Protein AF-0000000070930221 (afdb_homodimer)

Secondary structure (DSSP, 8-state):
---SS-SEEEEPTT--EEEHHHHHHHHTSSS-B-TTT--B--TTT-EEEESTTS-GGG-EEE-TTGGGT---EEEHHHHHHIIIII-SS-EEE-TTT--EEEGGGHHHHHHH-TTTT------TT----/---SS-SEEEEPTT--EEEHHHHHHHHTSSS-B-TTT--B--TTT-EEEESTTS-GGG-EEE-TTGGGT---EEEHHHHHHIIIII-SS-EEE-TTT--EEEGGGHHHHHHH-TTTT------S-----

pLDDT: mean 83.02, std 15.59, range [25.8, 96.56]

Foldseek 3Di:
DFFPDEQKWKQFLVGDIDHPVVVVVQVVDDQRADPVPRHGGDPVRIDMDGCVVPVQQPPWDDAPCVVVPWDDIGGPVCRRVCQQAPTPRAWDAAQFPRDIDHNNCNVVCQVVPPRRPPGRPVSPDPPDD/DFFPDEQKWKQFLVGDIDHPVVVVVQVVDDQRADPVPRHGGDPVRIDMDGNVVPVQQPVWDDAPCVVVPWPDIGGPVCRRVCQQAPTPRAWDAAQFPRDIDHNNCNVVCQVVPPRHPPGRPVSPDPPDD

Structure (mmCIF, N/CA/C/O backbone):
data_AF-0000000070930221-model_v1
#
loop_
_entity.id
_entity.type
_entity.pdbx_description
1 polymer 'Secreted protein, putative'
#
loop_
_atom_site.group_PDB
_atom_site.id
_atom_site.type_symbol
_atom_site.label_atom_id
_atom_site.label_alt_id
_atom_site.label_comp_id
_atom_site.label_asym_id
_atom_site.label_entity_id
_atom_site.label_seq_id
_atom_site.pdbx_PDB_ins_code
_atom_site.Cartn_x
_atom_site.Cartn_y
_atom_site.Cartn_z
_atom_site.occupancy
_atom_site.B_iso_or_equiv
_atom_site.auth_seq_id
_atom_site.auth_comp_id
_atom_site.auth_asym_id
_atom_site.auth_atom_id
_atom_site.pdbx_PDB_model_num
ATOM 1 N N . LEU A 1 1 ? -9.305 -8.125 0.255 1 45.38 1 LEU A N 1
ATOM 2 C CA . LEU A 1 1 ? -7.863 -8.273 0.127 1 45.38 1 LEU A CA 1
ATOM 3 C C . LEU A 1 1 ? -7.254 -7.059 -0.572 1 45.38 1 LEU A C 1
ATOM 5 O O . LEU A 1 1 ? -7.902 -6.43 -1.41 1 45.38 1 LEU A O 1
ATOM 9 N N . CYS A 1 2 ? -6.258 -6.602 0.04 1 63.25 2 CYS A N 1
ATOM 10 C CA . CYS A 1 2 ? -5.594 -5.434 -0.524 1 63.25 2 CYS A CA 1
ATOM 11 C C . CYS A 1 2 ? -4.984 -5.754 -1.885 1 63.25 2 CYS A C 1
ATOM 13 O O . CYS A 1 2 ? -4.445 -6.844 -2.088 1 63.25 2 CYS A O 1
ATOM 15 N N . GLY A 1 3 ? -5.711 -5.543 -2.895 1 65.19 3 GLY A N 1
ATOM 16 C CA . GLY A 1 3 ? -5.18 -5.672 -4.242 1 65.19 3 GLY A CA 1
ATOM 17 C C . GLY A 1 3 ? -3.791 -5.082 -4.398 1 65.19 3 GLY A C 1
ATOM 18 O O . GLY A 1 3 ? -3.188 -4.637 -3.42 1 65.19 3 GLY A O 1
ATOM 19 N N . ILE A 1 4 ? -3.18 -5.363 -5.566 1 73.75 4 ILE A N 1
ATOM 20 C CA . ILE A 1 4 ? -1.889 -4.801 -5.945 1 73.75 4 ILE A CA 1
ATOM 21 C C . ILE A 1 4 ? -1.942 -3.279 -5.855 1 73.75 4 ILE A C 1
ATOM 23 O O . ILE A 1 4 ? -1.021 -2.648 -5.332 1 73.75 4 ILE A O 1
ATOM 27 N N . VAL A 1 5 ? -3.047 -2.734 -6.281 1 74.81 5 VAL A N 1
ATOM 28 C CA . VAL A 1 5 ? -3.318 -1.303 -6.219 1 74.81 5 VAL A CA 1
ATOM 29 C C . VAL A 1 5 ? -4.785 -1.069 -5.867 1 74.81 5 VAL A C 1
ATOM 31 O O . VAL A 1 5 ? -5.68 -1.659 -6.48 1 74.81 5 VAL A O 1
ATOM 34 N N . SER A 1 6 ? -4.977 -0.281 -4.883 1 77.44 6 SER A N 1
ATOM 35 C CA . SER A 1 6 ? -6.344 0.019 -4.473 1 77.44 6 SER A CA 1
ATOM 36 C C . SER A 1 6 ? -6.82 1.344 -5.059 1 77.44 6 SER A C 1
ATOM 38 O O . SER A 1 6 ? -6.059 2.311 -5.117 1 77.44 6 SER A O 1
ATOM 40 N N . GLN A 1 7 ? -8.023 1.285 -5.539 1 78.81 7 GLN A N 1
ATOM 41 C CA . GLN A 1 7 ? -8.617 2.51 -6.062 1 78.81 7 GLN A CA 1
ATOM 42 C C . GLN A 1 7 ? -8.789 3.553 -4.961 1 78.81 7 GLN A C 1
ATOM 44 O O . GLN A 1 7 ? -8.664 4.754 -5.211 1 78.81 7 GLN A O 1
ATOM 49 N N . ARG A 1 8 ? -9.156 3.039 -3.826 1 85.19 8 ARG A N 1
ATOM 50 C CA . ARG A 1 8 ? -9.312 3.885 -2.646 1 85.19 8 ARG A CA 1
ATOM 51 C C . ARG A 1 8 ? -8.406 3.412 -1.513 1 85.19 8 ARG A C 1
ATOM 53 O O . ARG A 1 8 ? -8.328 2.215 -1.229 1 85.19 8 ARG A O 1
ATOM 60 N N . SER A 1 9 ? -7.648 4.383 -1.018 1 90.06 9 SER A N 1
ATOM 61 C CA . SER A 1 9 ? -6.77 4.059 0.101 1 90.06 9 SER A CA 1
ATOM 62 C C . SER A 1 9 ? -6.883 5.102 1.211 1 90.06 9 SER A C 1
ATOM 64 O O . SER A 1 9 ? -7.324 6.227 0.97 1 90.06 9 SER A O 1
ATOM 66 N N . MET A 1 10 ? -6.637 4.586 2.336 1 92.06 10 MET A N 1
ATOM 67 C CA . MET A 1 10 ? -6.555 5.469 3.496 1 92.06 10 MET A CA 1
ATOM 68 C C . MET A 1 10 ? -5.102 5.75 3.863 1 92.06 10 MET A C 1
ATOM 70 O O . MET A 1 10 ? -4.328 4.824 4.105 1 92.06 10 MET A O 1
ATOM 74 N N . VAL A 1 11 ? -4.773 7.023 3.828 1 92.5 11 VAL A N 1
ATOM 75 C CA . VAL A 1 11 ? -3.422 7.441 4.188 1 92.5 11 VAL A CA 1
ATOM 76 C C . VAL A 1 11 ? -3.404 7.949 5.629 1 92.5 11 VAL A C 1
ATOM 78 O O . VAL A 1 11 ? -4.078 8.93 5.957 1 92.5 11 VAL A O 1
ATOM 81 N N . THR A 1 12 ? -2.572 7.289 6.457 1 92.5 12 THR A N 1
ATOM 82 C CA . THR A 1 12 ? -2.541 7.594 7.887 1 92.5 12 THR A CA 1
ATOM 83 C C . THR A 1 12 ? -1.538 8.703 8.18 1 92.5 12 THR A C 1
ATOM 85 O O . THR A 1 12 ? -0.848 9.18 7.277 1 92.5 12 THR A O 1
ATOM 88 N N . GLY A 1 13 ? -1.552 9.133 9.445 1 90.19 13 GLY A N 1
ATOM 89 C CA . GLY A 1 13 ? -0.649 10.195 9.859 1 90.19 13 GLY A CA 1
ATOM 90 C C . GLY A 1 13 ? 0.814 9.844 9.656 1 90.19 13 GLY A C 1
ATOM 91 O O . GLY A 1 13 ? 1.647 10.734 9.461 1 90.19 13 GLY A O 1
ATOM 92 N N . CYS A 1 14 ? 1.097 8.578 9.711 1 89.19 14 CYS A N 1
ATOM 93 C CA . CYS A 1 14 ? 2.473 8.148 9.5 1 89.19 14 CYS A CA 1
ATOM 94 C C . CYS A 1 14 ? 2.781 8.016 8.016 1 89.19 14 CYS A C 1
ATOM 96 O O . CYS A 1 14 ? 3.877 7.598 7.637 1 89.19 14 CYS A O 1
ATOM 98 N N . LEU A 1 15 ? 1.808 8.227 7.184 1 88.5 15 LEU A N 1
ATOM 99 C CA . LEU A 1 15 ? 1.919 8.344 5.73 1 88.5 15 LEU A CA 1
ATOM 100 C C . LEU A 1 15 ? 1.992 6.969 5.082 1 88.5 15 LEU A C 1
ATOM 102 O O . LEU A 1 15 ? 2.352 6.852 3.906 1 88.5 15 LEU A O 1
ATOM 106 N N . HIS A 1 16 ? 1.617 5.93 5.762 1 90.06 16 HIS A N 1
ATOM 107 C CA . HIS A 1 16 ? 1.34 4.641 5.133 1 90.06 16 HIS A CA 1
ATOM 108 C C . HIS A 1 16 ? -0.109 4.559 4.664 1 90.06 16 HIS A C 1
ATOM 110 O O . HIS A 1 16 ? -1.009 5.086 5.32 1 90.06 16 HIS A O 1
ATOM 116 N N . ALA A 1 17 ? -0.187 3.867 3.492 1 89.56 17 ALA A N 1
ATOM 117 C CA . ALA A 1 17 ? -1.51 3.76 2.881 1 89.56 17 ALA A CA 1
ATOM 118 C C . ALA A 1 17 ? -2.041 2.332 2.975 1 89.56 17 ALA A C 1
ATOM 120 O O . ALA A 1 17 ? -1.293 1.37 2.787 1 89.56 17 ALA A O 1
ATOM 121 N N . PHE A 1 18 ? -3.35 2.207 3.318 1 90.81 18 PHE A N 1
ATOM 122 C CA . PHE A 1 18 ? -4.062 0.938 3.42 1 90.81 18 PHE A CA 1
ATOM 123 C C . PHE A 1 18 ? -5.355 0.977 2.617 1 90.81 18 PHE A C 1
ATOM 125 O O . PHE A 1 18 ? -6.02 2.014 2.547 1 90.81 18 PHE A O 1
ATOM 132 N N . CYS A 1 19 ? -5.645 -0.157 2.031 1 89.5 19 CYS A N 1
ATOM 133 C CA . CYS A 1 19 ? -6.965 -0.213 1.411 1 89.5 19 CYS A CA 1
ATOM 134 C C . CYS A 1 19 ? -8.062 -0.071 2.455 1 89.5 19 CYS A C 1
ATOM 136 O O . CYS A 1 19 ? -7.801 -0.135 3.656 1 89.5 19 CYS A O 1
ATOM 138 N N . LEU A 1 20 ? -9.305 0.105 1.989 1 90.62 20 LEU A N 1
ATOM 139 C CA . LEU A 1 20 ? -10.422 0.323 2.893 1 90.62 20 LEU A CA 1
ATOM 140 C C . LEU A 1 20 ? -10.633 -0.883 3.803 1 90.62 20 LEU A C 1
ATOM 142 O O . LEU A 1 20 ? -10.914 -0.727 4.992 1 90.62 20 LEU A O 1
ATOM 146 N N . TYR A 1 21 ? -10.469 -2.021 3.248 1 90.06 21 TYR A N 1
ATOM 147 C CA . TYR A 1 21 ? -10.695 -3.244 4.012 1 90.06 21 TYR A CA 1
ATOM 148 C C . TYR A 1 21 ? -9.656 -3.398 5.113 1 90.06 21 TYR A C 1
ATOM 150 O O . TYR A 1 21 ? -10 -3.607 6.277 1 90.06 21 TYR A O 1
ATOM 158 N N . CYS A 1 22 ? -8.375 -3.318 4.84 1 90.69 22 CYS A N 1
ATOM 159 C CA . CYS A 1 22 ? -7.297 -3.451 5.812 1 90.69 22 CYS A CA 1
ATOM 160 C C . CYS A 1 22 ? -7.363 -2.34 6.855 1 90.69 22 CYS A C 1
ATOM 162 O O . CYS A 1 22 ? -7.141 -2.582 8.039 1 90.69 22 CYS A O 1
ATOM 164 N N . TYR A 1 23 ? -7.652 -1.148 6.398 1 92.94 23 TYR A N 1
ATOM 165 C CA . TYR A 1 23 ? -7.801 -0.037 7.332 1 92.94 23 TYR A CA 1
ATOM 166 C C . TYR A 1 23 ? -8.93 -0.297 8.32 1 92.94 23 TYR A C 1
ATOM 168 O O . TYR A 1 23 ? -8.812 0.01 9.508 1 92.94 23 TYR A O 1
ATOM 176 N N . GLY A 1 24 ? -10.031 -0.806 7.777 1 93.25 24 GLY A N 1
ATOM 177 C CA . GLY A 1 24 ? -11.141 -1.165 8.648 1 93.25 24 GLY A CA 1
ATOM 178 C C . GLY A 1 24 ? -10.742 -2.135 9.75 1 93.25 24 GLY A C 1
ATOM 179 O O . GLY A 1 24 ? -11.164 -1.984 10.898 1 93.25 24 GLY A O 1
ATOM 180 N N . HIS A 1 25 ? -9.93 -3.074 9.43 1 91.75 25 HIS A N 1
ATOM 181 C CA . HIS A 1 25 ? -9.445 -4.051 10.398 1 91.75 25 HIS A CA 1
ATOM 182 C C . HIS A 1 25 ? -8.57 -3.393 11.453 1 91.75 25 HIS A C 1
ATOM 184 O O . HIS A 1 25 ? -8.648 -3.736 12.633 1 91.75 25 HIS A O 1
ATOM 190 N N . ILE A 1 26 ? -7.723 -2.559 11.016 1 91.56 26 ILE A N 1
ATOM 191 C CA . ILE A 1 26 ? -6.84 -1.841 11.93 1 91.56 26 ILE A CA 1
ATOM 192 C C . ILE A 1 26 ? -7.676 -1.023 12.914 1 91.56 26 ILE A C 1
ATOM 194 O O . ILE A 1 26 ? -7.422 -1.044 14.125 1 91.56 26 ILE A O 1
ATOM 198 N N . GLN A 1 27 ? -8.688 -0.36 12.375 1 93.38 27 GLN A N 1
ATOM 199 C CA . GLN A 1 27 ? -9.508 0.544 13.18 1 93.38 27 GLN A CA 1
ATOM 200 C C . GLN A 1 27 ? -10.352 -0.227 14.188 1 93.38 27 GLN A C 1
ATOM 202 O O . GLN A 1 27 ? -10.789 0.334 15.195 1 93.38 27 GLN A O 1
ATOM 207 N N . ALA A 1 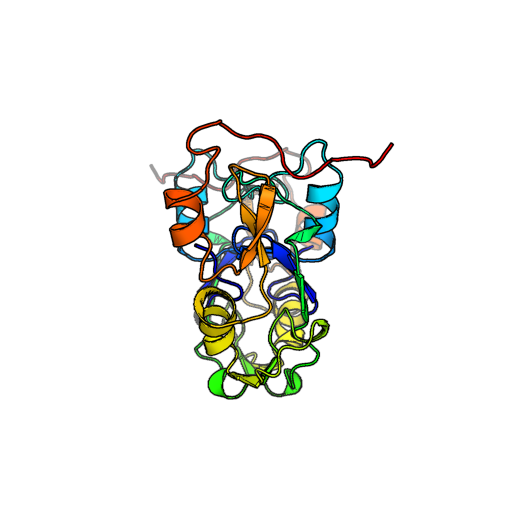28 ? -10.602 -1.467 13.883 1 92.5 28 ALA A N 1
ATOM 208 C CA . ALA A 1 28 ? -11.438 -2.289 14.75 1 92.5 28 ALA A CA 1
ATOM 209 C C . ALA A 1 28 ? -10.711 -2.641 16.047 1 92.5 28 ALA A C 1
ATOM 211 O O . ALA A 1 28 ? -11.336 -3.047 17.031 1 92.5 28 ALA A O 1
ATOM 212 N N . GLU A 1 29 ? -9.453 -2.469 16.062 1 89.62 29 GLU A N 1
ATOM 213 C CA . GLU A 1 29 ? -8.656 -2.773 17.25 1 89.62 29 GLU A CA 1
ATOM 214 C C . GLU A 1 29 ? -8.719 -1.638 18.266 1 89.62 29 GLU A C 1
ATOM 216 O O . GLU A 1 29 ? -8.969 -0.486 17.891 1 89.62 29 GLU A O 1
ATOM 221 N N . ALA A 1 30 ? -8.602 -2.053 19.547 1 87.62 30 ALA A N 1
ATOM 222 C CA . ALA A 1 30 ? -8.461 -1.023 20.562 1 87.62 30 ALA A CA 1
ATOM 223 C C . ALA A 1 30 ? -7.121 -0.309 20.453 1 87.62 30 ALA A C 1
ATOM 225 O O . ALA A 1 30 ? -6.066 -0.951 20.422 1 87.62 30 ALA A O 1
ATOM 226 N N . GLY A 1 31 ? -7.137 1.053 20.391 1 88.75 31 GLY A N 1
ATOM 227 C CA . GLY A 1 31 ? -5.895 1.791 20.234 1 88.75 31 GLY A CA 1
ATOM 228 C C . GLY A 1 31 ? -5.164 1.451 18.938 1 88.75 31 GLY A C 1
ATOM 229 O O . GLY A 1 31 ? -4.105 0.82 18.969 1 88.75 31 GLY A O 1
ATOM 230 N N . PRO A 1 32 ? -5.77 1.75 17.875 1 93 32 PRO A N 1
ATOM 231 C CA . PRO A 1 32 ? -5.223 1.311 16.594 1 93 32 PRO A CA 1
ATOM 232 C C . PRO A 1 32 ? -3.832 1.873 16.312 1 93 32 PRO A C 1
ATOM 234 O O . PRO A 1 32 ? -3.598 3.07 16.5 1 93 32 PRO A O 1
ATOM 237 N N . LYS A 1 33 ? -2.99 0.928 15.953 1 94.19 33 LYS A N 1
ATOM 238 C CA . LYS A 1 33 ? -1.631 1.282 15.547 1 94.19 33 LYS A CA 1
ATOM 239 C C . LYS A 1 33 ? -1.329 0.79 14.141 1 94.19 33 LYS A C 1
ATOM 241 O O . LYS A 1 33 ? -1.915 -0.193 13.68 1 94.19 33 LYS A O 1
ATOM 246 N N . CYS A 1 34 ? -0.504 1.53 13.492 1 93.31 34 CYS A N 1
ATOM 247 C CA . CYS A 1 34 ? -0.043 1.099 12.18 1 93.31 34 CYS A CA 1
ATOM 248 C C . CYS A 1 34 ? 0.789 -0.174 12.281 1 93.31 34 CYS A C 1
ATOM 250 O O . CYS A 1 34 ? 1.803 -0.202 12.977 1 93.31 34 CYS A O 1
ATOM 252 N N . PRO A 1 35 ? 0.432 -1.198 11.594 1 90.56 35 PRO A N 1
ATOM 253 C CA . PRO A 1 35 ? 1.153 -2.471 11.695 1 90.56 35 PRO A CA 1
ATOM 254 C C . PRO A 1 35 ? 2.559 -2.398 11.094 1 90.56 35 PRO A C 1
ATOM 256 O O . PRO A 1 35 ? 3.363 -3.312 11.297 1 90.56 35 PRO A O 1
ATOM 259 N N . LEU A 1 36 ? 2.883 -1.329 10.414 1 89.19 36 LEU A N 1
ATOM 260 C CA . LEU A 1 36 ? 4.16 -1.254 9.711 1 89.19 36 LEU A CA 1
ATOM 261 C C . LEU A 1 36 ? 5.203 -0.526 10.555 1 89.19 36 LEU A C 1
ATOM 263 O O . LEU A 1 36 ? 6.402 -0.746 10.391 1 89.19 36 LEU A O 1
ATOM 267 N N . ASP A 1 37 ? 4.699 0.375 11.461 1 88.31 37 ASP A N 1
ATOM 268 C CA . ASP A 1 37 ? 5.699 1.132 12.203 1 88.31 37 ASP A CA 1
ATOM 269 C C . ASP A 1 37 ? 5.246 1.377 13.641 1 88.31 37 ASP A C 1
ATOM 271 O O . ASP A 1 37 ? 5.926 2.068 14.406 1 88.31 37 ASP A O 1
ATOM 275 N N . ASP A 1 38 ? 4.055 1.021 14.016 1 90.75 38 ASP A N 1
ATOM 276 C CA . ASP A 1 38 ? 3.514 1.055 15.375 1 90.75 38 ASP A CA 1
ATOM 277 C C . ASP A 1 38 ? 3.049 2.461 15.742 1 90.75 38 ASP A C 1
ATOM 279 O O . ASP A 1 38 ? 2.729 2.729 16.906 1 90.75 38 ASP A O 1
ATOM 283 N N . ALA A 1 39 ? 2.998 3.33 14.828 1 89.94 39 ALA A N 1
ATOM 284 C CA . ALA A 1 39 ? 2.473 4.668 15.094 1 89.94 39 ALA A CA 1
ATOM 285 C C . ALA A 1 39 ? 0.982 4.617 15.422 1 89.94 39 ALA A C 1
ATOM 287 O O . ALA A 1 39 ? 0.237 3.834 14.828 1 89.94 39 ALA A O 1
ATOM 288 N N . VAL A 1 40 ? 0.571 5.461 16.297 1 89.69 40 VAL A N 1
ATOM 289 C CA . VAL A 1 40 ? -0.85 5.566 16.609 1 89.69 40 VAL A CA 1
ATOM 290 C C . VAL A 1 40 ? -1.614 6.078 15.383 1 89.69 40 VAL A C 1
ATOM 292 O O . VAL A 1 40 ? -1.172 7.016 14.719 1 89.69 40 VAL A O 1
ATOM 295 N N . ILE A 1 41 ? -2.68 5.457 15.109 1 92.25 41 ILE A N 1
ATOM 296 C CA . ILE A 1 41 ? -3.51 5.887 13.992 1 92.25 41 ILE A CA 1
ATOM 297 C C . ILE A 1 41 ? -4.648 6.77 14.508 1 92.25 41 ILE A C 1
ATOM 299 O O . ILE A 1 41 ? -5.539 6.297 15.211 1 92.25 41 ILE A O 1
ATOM 303 N N . ASP A 1 42 ? -4.512 7.965 14.156 1 89.19 42 ASP A N 1
ATOM 304 C CA . ASP A 1 42 ? -5.535 8.961 14.461 1 89.19 42 ASP A CA 1
ATOM 305 C C . ASP A 1 42 ? -6.469 9.172 13.273 1 89.19 42 ASP A C 1
ATOM 307 O O . ASP A 1 42 ? -6.043 9.641 12.219 1 89.19 42 ASP A O 1
ATOM 311 N N . PRO A 1 43 ? -7.805 8.883 13.461 1 90.31 43 PRO A N 1
ATOM 312 C CA . PRO A 1 43 ? -8.742 9.047 12.352 1 90.31 43 PRO A CA 1
ATOM 313 C C . PRO A 1 43 ? -8.789 10.477 11.828 1 90.31 43 PRO A C 1
ATOM 315 O O . PRO A 1 43 ? -9.055 10.695 10.641 1 90.31 43 PRO A O 1
ATOM 318 N N . VAL A 1 44 ? -8.5 11.438 12.609 1 87.12 44 VAL A N 1
ATOM 319 C CA . VAL A 1 44 ? -8.547 12.844 12.211 1 87.12 44 VAL A CA 1
ATOM 320 C C . VAL A 1 44 ? -7.402 13.148 11.242 1 87.12 44 VAL A C 1
ATOM 322 O O . VAL A 1 44 ? -7.562 13.945 10.312 1 87.12 44 VAL A O 1
ATOM 325 N N . GLU A 1 45 ? -6.324 12.461 11.477 1 91.5 45 GLU A N 1
ATOM 326 C CA . GLU A 1 45 ? -5.156 12.68 10.633 1 91.5 45 GLU A CA 1
ATOM 327 C C . GLU A 1 45 ? -5.215 11.812 9.375 1 91.5 45 GLU A C 1
ATOM 329 O O . GLU A 1 45 ? -4.441 12.016 8.438 1 91.5 45 GLU A O 1
ATOM 334 N N . THR A 1 46 ? -6.117 10.914 9.359 1 93.44 46 THR A N 1
ATOM 335 C CA . THR A 1 46 ? -6.219 9.984 8.242 1 93.44 46 THR A CA 1
ATOM 336 C C . THR A 1 46 ? -7.016 10.609 7.098 1 93.44 46 THR A C 1
ATOM 338 O O . THR A 1 46 ? -8.055 11.234 7.32 1 93.44 46 THR A O 1
ATOM 341 N N . LYS A 1 47 ? -6.414 10.453 5.863 1 92.88 47 LYS A N 1
ATOM 342 C CA . LYS A 1 47 ? -7.055 11 4.672 1 92.88 47 LYS A CA 1
ATOM 343 C C . LYS A 1 47 ? -7.34 9.906 3.648 1 92.88 47 LYS A C 1
ATOM 345 O O . LYS A 1 47 ? -6.613 8.914 3.578 1 92.88 47 LYS A O 1
ATOM 350 N N . GLN A 1 48 ? -8.367 10.141 2.906 1 90.38 48 GLN A N 1
ATOM 351 C CA . GLN A 1 48 ? -8.672 9.227 1.815 1 90.38 48 GLN A CA 1
ATOM 352 C C . GLN A 1 48 ? -7.965 9.641 0.53 1 90.38 48 GLN A C 1
ATOM 354 O O . GLN A 1 48 ? -7.957 10.82 0.173 1 90.38 48 GLN A O 1
ATOM 359 N N . PHE A 1 49 ? -7.293 8.688 -0.066 1 87.31 49 PHE A N 1
ATOM 360 C CA . PHE A 1 49 ? -6.684 8.867 -1.378 1 87.31 49 PHE A CA 1
ATOM 361 C C . PHE A 1 49 ? -7.414 8.047 -2.434 1 87.31 49 PHE A C 1
ATOM 363 O O . PHE A 1 49 ? -7.582 6.836 -2.279 1 87.31 49 PHE A O 1
ATOM 370 N N . VAL A 1 50 ? -7.906 8.766 -3.457 1 80 50 VAL A N 1
ATOM 371 C CA . VAL A 1 50 ? -8.641 8.086 -4.523 1 80 50 VAL A CA 1
ATOM 372 C C . VAL A 1 50 ? -7.828 8.125 -5.816 1 80 50 VAL A C 1
ATOM 374 O O . VAL A 1 50 ? -7.633 9.195 -6.402 1 80 50 VAL A O 1
ATOM 377 N N . LEU A 1 51 ? -7.301 6.988 -6.199 1 74.19 51 LEU A N 1
ATOM 378 C CA . LEU A 1 51 ? -6.574 6.859 -7.457 1 74.19 51 LEU A CA 1
ATOM 379 C C . LEU A 1 51 ? -7.531 6.891 -8.641 1 74.19 51 LEU A C 1
ATOM 381 O O . LEU A 1 51 ? -7.188 7.406 -9.711 1 74.19 51 LEU A O 1
ATOM 385 N N . GLY A 1 52 ? -8.719 6.434 -8.578 1 62.22 52 GLY A N 1
ATOM 386 C CA . GLY A 1 52 ? -9.711 6.324 -9.641 1 62.22 52 GLY A CA 1
ATOM 387 C C . GLY A 1 52 ? -10.125 7.668 -10.203 1 62.22 52 GLY A C 1
ATOM 388 O O . GLY A 1 52 ? -10.5 7.766 -11.375 1 62.22 52 GLY A O 1
ATOM 389 N N . ASP A 1 53 ? -10.164 8.5 -9.367 1 59.88 53 ASP A N 1
ATOM 390 C CA . ASP A 1 53 ? -10.562 9.805 -9.891 1 59.88 53 ASP A CA 1
ATOM 391 C C . ASP A 1 53 ? -9.5 10.359 -10.836 1 59.88 53 ASP A C 1
ATOM 393 O O . ASP A 1 53 ? -9.758 11.32 -11.57 1 59.88 53 ASP A O 1
ATOM 397 N N . VAL A 1 54 ? -8.453 9.625 -10.805 1 58.94 54 VAL A N 1
ATOM 398 C CA . VAL A 1 54 ? -7.348 9.969 -11.695 1 58.94 54 VAL A CA 1
ATOM 399 C C . VAL A 1 54 ? -7.48 9.203 -13.008 1 58.94 54 VAL A C 1
ATOM 401 O O . VAL A 1 54 ? -8.102 8.141 -13.055 1 58.94 54 VAL A O 1
ATOM 404 N N . GLN A 1 55 ? -7.398 9.812 -14.031 1 60.5 55 GLN A N 1
ATOM 405 C CA . GLN A 1 55 ? -7.504 9.18 -15.336 1 60.5 55 GLN A CA 1
ATOM 406 C C . GLN A 1 55 ? -6.602 7.949 -15.43 1 60.5 55 GLN A C 1
ATOM 408 O O . GLN A 1 55 ? -5.699 7.895 -16.266 1 60.5 55 GLN A O 1
ATOM 413 N N . THR A 1 56 ? -6.734 7.055 -14.539 1 61.03 56 THR A N 1
ATOM 414 C CA . THR A 1 56 ? -5.926 5.848 -14.398 1 61.03 56 THR A CA 1
ATOM 415 C C . THR A 1 56 ? -6.129 4.914 -15.586 1 61.03 56 THR A C 1
ATOM 417 O O . THR A 1 56 ? -5.289 4.055 -15.859 1 61.03 56 THR A O 1
ATOM 420 N N . GLU A 1 57 ? -7.234 5.105 -16.156 1 64.12 57 GLU A N 1
ATOM 421 C CA . GLU A 1 57 ? -7.477 4.254 -17.312 1 64.12 57 GLU A CA 1
ATOM 422 C C . GLU A 1 57 ? -6.375 4.418 -18.359 1 64.12 57 GLU A C 1
ATOM 424 O O . GLU A 1 57 ? -6.137 3.516 -19.156 1 64.12 57 GLU A O 1
ATOM 429 N N . ASP A 1 58 ? -5.73 5.41 -18.109 1 66.75 58 ASP A N 1
ATOM 430 C CA . ASP A 1 58 ? -4.707 5.672 -19.109 1 66.75 58 ASP A CA 1
ATOM 431 C C . ASP A 1 58 ? -3.338 5.184 -18.641 1 66.75 58 ASP A C 1
ATOM 433 O O . ASP A 1 58 ? -2.371 5.203 -19.406 1 66.75 58 ASP A O 1
ATOM 437 N N . LEU A 1 59 ? -3.395 4.719 -17.5 1 75.31 59 LEU A N 1
ATOM 438 C CA . LEU A 1 59 ? -2.113 4.211 -17.016 1 75.31 59 LEU A CA 1
ATOM 439 C C . LEU A 1 59 ? -1.899 2.768 -17.469 1 75.31 59 LEU A C 1
ATOM 441 O O . LEU A 1 59 ? -2.66 1.878 -17.078 1 75.31 59 LEU A O 1
ATOM 445 N N . THR A 1 60 ? -0.994 2.629 -18.375 1 81.56 60 THR A N 1
ATOM 446 C CA . THR A 1 60 ? -0.666 1.304 -18.875 1 81.56 60 THR A CA 1
ATOM 447 C C . THR A 1 60 ? 0.472 0.68 -18.078 1 81.56 60 THR A C 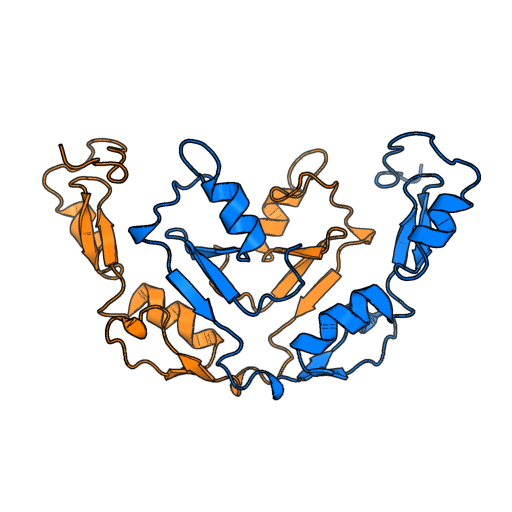1
ATOM 449 O O . THR A 1 60 ? 1.517 1.305 -17.891 1 81.56 60 THR A O 1
ATOM 452 N N . VAL A 1 61 ? 0.18 -0.565 -17.625 1 86.31 61 VAL A N 1
ATOM 453 C CA . VAL A 1 61 ? 1.181 -1.274 -16.828 1 86.31 61 VAL A CA 1
ATOM 454 C C . VAL A 1 61 ? 1.421 -2.66 -17.422 1 86.31 61 VAL A C 1
ATOM 456 O O . VAL A 1 61 ? 0.622 -3.145 -18.234 1 86.31 61 VAL A O 1
ATOM 459 N N . ARG A 1 62 ? 2.57 -3.227 -17.062 1 89.88 62 ARG A N 1
ATOM 460 C CA . ARG A 1 62 ? 2.9 -4.598 -17.438 1 89.88 62 ARG A CA 1
ATOM 461 C C . ARG A 1 62 ? 2.65 -5.551 -16.266 1 89.88 62 ARG A C 1
ATOM 463 O O . ARG A 1 62 ? 2.602 -5.129 -15.109 1 89.88 62 ARG A O 1
ATOM 470 N N . CYS A 1 63 ? 2.469 -6.844 -16.641 1 93.06 63 CYS A N 1
ATOM 471 C CA . CYS A 1 63 ? 2.25 -7.875 -15.625 1 93.06 63 CYS A CA 1
ATOM 472 C C . CYS A 1 63 ? 3.463 -8.016 -14.719 1 93.06 63 CYS A C 1
ATOM 474 O O . CYS A 1 63 ? 4.598 -7.801 -15.148 1 93.06 63 CYS A O 1
ATOM 476 N N . LEU A 1 64 ? 3.234 -8.461 -13.516 1 92 64 LEU A N 1
ATOM 477 C CA . LEU A 1 64 ? 4.285 -8.68 -12.523 1 92 64 LEU A CA 1
ATOM 478 C C . LEU A 1 64 ? 5.207 -9.812 -12.953 1 92 64 LEU A C 1
ATOM 480 O O . LEU A 1 64 ? 6.328 -9.93 -12.461 1 92 64 LEU A O 1
ATOM 484 N N . THR A 1 65 ? 4.75 -10.672 -13.828 1 94.31 65 THR A N 1
ATOM 485 C CA . THR A 1 65 ? 5.555 -11.797 -14.289 1 94.31 65 THR A CA 1
ATOM 486 C C . THR A 1 65 ? 6.125 -11.523 -15.672 1 94.31 65 THR A C 1
ATOM 488 O O . THR A 1 65 ? 6.449 -12.453 -16.422 1 94.31 65 THR A O 1
ATOM 491 N N . ALA A 1 66 ? 6.141 -10.227 -15.992 1 92.5 66 ALA A N 1
ATOM 492 C CA . ALA A 1 66 ? 6.676 -9.859 -17.297 1 92.5 66 ALA A CA 1
ATOM 493 C C . ALA A 1 66 ? 8.086 -10.398 -17.484 1 92.5 66 ALA A C 1
ATOM 495 O O . ALA A 1 66 ? 8.43 -10.891 -18.562 1 92.5 66 ALA A O 1
ATOM 496 N N . GLN A 1 67 ? 8.875 -10.328 -16.469 1 89.75 67 GLN A N 1
ATOM 497 C CA . GLN A 1 67 ? 10.258 -10.781 -16.547 1 89.75 67 GLN A CA 1
ATOM 498 C C . GLN A 1 67 ? 10.328 -12.289 -16.781 1 89.75 67 GLN A C 1
ATOM 500 O O . GLN A 1 67 ? 11.359 -12.812 -17.203 1 89.75 67 GLN A O 1
ATOM 505 N N . HIS A 1 68 ? 9.305 -12.953 -16.516 1 93 68 HIS A N 1
ATOM 506 C CA . HIS A 1 68 ? 9.266 -14.406 -16.688 1 93 68 HIS A CA 1
ATOM 507 C C . HIS A 1 68 ? 8.648 -14.773 -18.031 1 93 68 HIS A C 1
ATOM 509 O O . HIS A 1 68 ? 8.547 -15.961 -18.359 1 93 68 HIS A O 1
ATOM 515 N N . GLY A 1 69 ? 8.117 -13.789 -18.766 1 94.94 69 GLY A N 1
ATOM 516 C CA . GLY A 1 69 ? 7.68 -14.07 -20.125 1 94.94 69 GLY A CA 1
ATOM 517 C C . GLY A 1 69 ? 6.25 -13.648 -20.391 1 94.94 69 GLY A C 1
ATOM 518 O O . GLY A 1 69 ? 5.77 -13.75 -21.531 1 94.94 69 GLY A O 1
ATOM 519 N N . CYS A 1 70 ? 5.543 -13.188 -19.375 1 96.25 70 CYS A N 1
ATOM 520 C CA . CYS A 1 70 ? 4.168 -12.758 -19.594 1 96.25 70 CYS A CA 1
ATOM 521 C C . CYS A 1 70 ? 4.129 -11.492 -20.453 1 96.25 70 CYS A C 1
ATOM 523 O O . CYS A 1 70 ? 4.855 -10.531 -20.188 1 96.25 70 CYS A O 1
ATOM 525 N N . ASP A 1 71 ? 3.195 -11.359 -21.406 1 94.88 71 ASP A N 1
ATOM 526 C CA . ASP A 1 71 ? 3.164 -10.25 -22.344 1 94.88 71 ASP A CA 1
ATOM 527 C C . ASP A 1 71 ? 1.991 -9.312 -22.062 1 94.88 71 ASP A C 1
ATOM 529 O O . ASP A 1 71 ? 1.718 -8.398 -22.828 1 94.88 71 ASP A O 1
ATOM 533 N N . PHE A 1 72 ? 1.332 -9.555 -21.031 1 93.94 72 PHE A N 1
ATOM 534 C CA . PHE A 1 72 ? 0.211 -8.68 -20.703 1 93.94 72 PHE A CA 1
ATOM 535 C C . PHE A 1 72 ? 0.677 -7.242 -20.547 1 93.94 72 PHE A C 1
ATOM 537 O O . PHE A 1 72 ? 1.672 -6.973 -19.875 1 93.94 72 PHE A O 1
ATOM 544 N N . GLN A 1 73 ? 0.093 -6.301 -21.203 1 90.94 73 GLN A N 1
ATOM 545 C CA . GLN A 1 73 ? 0.189 -4.852 -21.078 1 90.94 73 GLN A CA 1
ATOM 546 C C . GLN A 1 73 ? -1.188 -4.199 -21.156 1 90.94 73 GLN A C 1
ATOM 548 O O . GLN A 1 73 ? -1.915 -4.398 -22.141 1 90.94 73 GLN A O 1
ATOM 553 N N . GLY A 1 74 ? -1.538 -3.518 -20.141 1 88.12 74 GLY A N 1
ATOM 554 C CA . GLY A 1 74 ? -2.875 -2.947 -20.125 1 88.12 74 GLY A CA 1
ATOM 555 C C . GLY A 1 74 ? -3.098 -1.978 -18.969 1 88.12 74 GLY A C 1
ATOM 556 O O . GLY A 1 74 ? -2.141 -1.531 -18.344 1 88.12 74 GLY A O 1
ATOM 557 N N . PRO A 1 75 ? -4.379 -1.56 -18.797 1 84.12 75 PRO A N 1
ATOM 558 C CA . PRO A 1 75 ? -4.715 -0.618 -17.719 1 84.12 75 PRO A CA 1
ATOM 559 C C . PRO A 1 75 ? -4.355 -1.147 -16.328 1 84.12 75 PRO A C 1
ATOM 561 O O . PRO A 1 75 ? -4.504 -2.344 -16.062 1 84.12 75 PRO A O 1
ATOM 564 N N . LEU A 1 76 ? -3.924 -0.255 -15.453 1 82.88 76 LEU A N 1
ATOM 565 C CA . LEU A 1 76 ? -3.475 -0.554 -14.094 1 82.88 76 LEU A CA 1
ATOM 566 C C . LEU A 1 76 ? -4.504 -1.401 -13.359 1 82.88 76 LEU A C 1
ATOM 568 O O . LEU A 1 76 ? -4.16 -2.416 -12.75 1 82.88 76 LEU A O 1
ATOM 572 N N . PHE A 1 77 ? -5.789 -1.068 -13.531 1 82.81 77 PHE A N 1
ATOM 573 C CA . PHE A 1 77 ? -6.824 -1.708 -12.727 1 82.81 77 PHE A CA 1
ATOM 574 C C . PHE A 1 77 ? -7.18 -3.078 -13.289 1 82.81 77 PHE A C 1
ATOM 576 O O . PHE A 1 77 ? -7.895 -3.854 -12.648 1 82.81 77 PHE A O 1
ATOM 583 N N . ASP A 1 78 ? -6.645 -3.395 -14.484 1 87.56 78 ASP A N 1
ATOM 584 C CA . ASP A 1 78 ? -6.832 -4.727 -15.055 1 87.56 78 ASP A CA 1
ATOM 585 C C . ASP A 1 78 ? -5.711 -5.668 -14.617 1 87.56 78 ASP A C 1
ATOM 587 O O . ASP A 1 78 ? -5.816 -6.887 -14.789 1 87.56 78 ASP A O 1
ATOM 591 N N . LEU A 1 79 ? -4.727 -5.141 -14.125 1 88.5 79 LEU A N 1
ATOM 592 C CA . LEU A 1 79 ? -3.531 -5.91 -13.797 1 88.5 79 LEU A CA 1
ATOM 593 C C . LEU A 1 79 ? -3.85 -6.992 -12.766 1 88.5 79 LEU A C 1
ATOM 595 O O . LEU A 1 79 ? -3.473 -8.148 -12.938 1 88.5 79 LEU A O 1
ATOM 599 N N . GLU A 1 80 ? -4.5 -6.617 -11.75 1 87.44 80 GLU A N 1
ATOM 600 C CA . GLU A 1 80 ? -4.793 -7.578 -10.688 1 87.44 80 GLU A CA 1
ATOM 601 C C . GLU A 1 80 ? -5.574 -8.773 -11.227 1 87.44 80 GLU A C 1
ATOM 603 O O . GLU A 1 80 ? -5.25 -9.922 -10.914 1 87.44 80 GLU A O 1
ATOM 608 N N . ASP A 1 81 ? -6.586 -8.461 -11.953 1 90.19 81 ASP A N 1
ATOM 609 C CA . ASP A 1 81 ? -7.387 -9.531 -12.539 1 90.19 81 ASP A CA 1
ATOM 610 C C . ASP A 1 81 ? -6.527 -10.453 -13.398 1 90.19 81 ASP A C 1
ATOM 612 O O . ASP A 1 81 ? -6.621 -11.672 -13.297 1 90.19 81 ASP A O 1
ATOM 616 N N . HIS A 1 82 ? -5.777 -9.914 -14.258 1 93.31 82 HIS A N 1
ATOM 617 C CA . HIS A 1 82 ? -4.875 -10.711 -15.078 1 93.31 82 HIS A CA 1
ATOM 618 C C . HIS A 1 82 ? -3.916 -11.523 -14.219 1 93.31 82 HIS A C 1
ATOM 620 O O . HIS A 1 82 ? -3.805 -12.734 -14.383 1 93.31 82 HIS A O 1
ATOM 626 N N . PHE A 1 83 ? -3.285 -10.914 -13.25 1 93.25 83 PHE A N 1
ATOM 627 C CA . PHE A 1 83 ? -2.234 -11.516 -12.438 1 93.25 83 PHE A CA 1
ATOM 628 C C . PHE A 1 83 ? -2.783 -12.664 -11.609 1 93.25 83 PHE A C 1
ATOM 630 O O . PHE A 1 83 ? -2.113 -13.688 -11.438 1 93.25 83 PHE A O 1
ATOM 637 N N . VAL A 1 84 ? -3.947 -12.562 -11.148 1 91 84 VAL A N 1
ATOM 638 C CA . VAL A 1 84 ? -4.496 -13.539 -10.211 1 91 84 VAL A CA 1
ATOM 639 C C . VAL A 1 84 ? -5.227 -14.641 -10.992 1 91 84 VAL A C 1
ATOM 641 O O . VAL A 1 84 ? -5.121 -15.82 -10.648 1 91 84 VAL A O 1
ATOM 644 N N . LYS A 1 85 ? -5.844 -14.305 -12.062 1 93 85 LYS A N 1
ATOM 645 C CA . LYS A 1 85 ? -6.793 -15.234 -12.664 1 93 85 LYS A CA 1
ATOM 646 C C . LYS A 1 85 ? -6.27 -15.766 -14 1 93 85 LYS A C 1
ATOM 648 O O . LYS A 1 85 ? -6.656 -16.859 -14.43 1 93 85 LYS A O 1
ATOM 653 N N . ASN A 1 86 ? -5.434 -15.023 -14.633 1 95.31 86 ASN A N 1
ATOM 654 C CA . ASN A 1 86 ? -5.242 -15.344 -16.047 1 95.31 86 ASN A CA 1
ATOM 655 C C . ASN A 1 86 ? -3.764 -15.516 -16.391 1 95.31 86 ASN A C 1
ATOM 657 O O . ASN A 1 86 ? -3.422 -16.016 -17.469 1 95.31 86 ASN A O 1
ATOM 661 N N . CYS A 1 87 ? -2.908 -15.141 -15.586 1 96.5 87 CYS A N 1
ATOM 662 C CA . CYS A 1 87 ? -1.488 -15.156 -15.914 1 96.5 87 CYS A CA 1
ATOM 663 C C . CYS A 1 87 ? -0.959 -16.594 -15.961 1 96.5 87 CYS A C 1
ATOM 665 O O . CYS A 1 87 ? -1.108 -17.344 -14.992 1 96.5 87 CYS A O 1
ATOM 667 N N . SER A 1 88 ? -0.288 -16.938 -16.953 1 96.38 88 SER A N 1
ATOM 668 C CA . SER A 1 88 ? 0.234 -18.297 -17.156 1 96.38 88 SER A CA 1
ATOM 669 C C . SER A 1 88 ? 1.64 -18.438 -16.578 1 96.38 88 SER A C 1
ATOM 671 O O . SER A 1 88 ? 2.283 -19.469 -16.75 1 96.38 88 SER A O 1
ATOM 673 N N . PHE A 1 89 ? 2.088 -17.406 -15.922 1 96.56 89 PHE A N 1
ATOM 674 C CA . PHE A 1 89 ? 3.453 -17.438 -15.406 1 96.56 89 PHE A CA 1
ATOM 675 C C . PHE A 1 89 ? 3.467 -17.234 -13.898 1 96.56 89 PHE A C 1
ATOM 677 O O . PHE A 1 89 ? 4.512 -17.375 -13.258 1 96.56 89 PHE A O 1
ATOM 684 N N . HIS A 1 90 ? 2.348 -16.859 -13.344 1 95.62 90 HIS A N 1
ATOM 685 C CA . HIS A 1 90 ? 2.26 -16.656 -11.898 1 95.62 90 HIS A CA 1
ATOM 686 C C . HIS A 1 90 ? 2.133 -17.984 -11.164 1 95.62 90 HIS A C 1
ATOM 688 O O . HIS A 1 90 ? 1.051 -18.578 -11.117 1 95.62 90 HIS A O 1
ATOM 694 N N . LYS A 1 91 ? 3.238 -18.359 -10.469 1 94.31 91 LYS A N 1
ATOM 695 C CA . LYS A 1 91 ? 3.27 -19.609 -9.734 1 94.31 91 LYS A CA 1
ATOM 696 C C . LYS A 1 91 ? 3.295 -19.359 -8.227 1 94.31 91 LYS A C 1
ATOM 698 O O . LYS A 1 91 ? 3.865 -18.375 -7.762 1 94.31 91 LYS A O 1
ATOM 703 N N . VAL A 1 92 ? 2.65 -20.281 -7.527 1 91.75 92 VAL A N 1
ATOM 704 C CA . VAL A 1 92 ? 2.658 -20.281 -6.07 1 91.75 92 VAL A CA 1
ATOM 705 C C . VAL A 1 92 ? 2.932 -21.688 -5.555 1 91.75 92 VAL A C 1
ATOM 707 O O . VAL A 1 92 ? 2.756 -22.672 -6.285 1 91.75 92 VAL A O 1
ATOM 710 N N . SER A 1 93 ?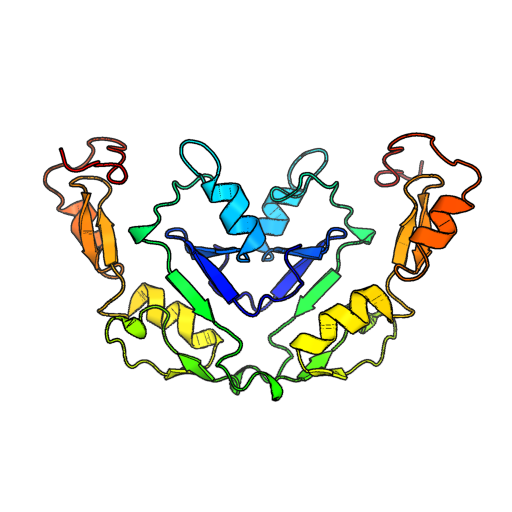 3.371 -21.719 -4.367 1 88.62 93 SER A N 1
ATOM 711 C CA . SER A 1 93 ? 3.645 -23.031 -3.773 1 88.62 93 SER A CA 1
ATOM 712 C C . SER A 1 93 ? 2.385 -23.625 -3.158 1 88.62 93 SER A C 1
ATOM 714 O O . SER A 1 93 ? 1.664 -22.953 -2.422 1 88.62 93 SER A O 1
ATOM 716 N N . CYS A 1 94 ? 2.133 -24.906 -3.547 1 89.81 94 CYS A N 1
ATOM 717 C CA . CYS A 1 94 ? 1.053 -25.625 -2.873 1 89.81 94 CYS A CA 1
ATOM 718 C C . CYS A 1 94 ? 1.364 -25.812 -1.394 1 89.81 94 CYS A C 1
ATOM 720 O O . CYS A 1 94 ? 2.473 -26.219 -1.036 1 89.81 94 CYS A O 1
ATOM 722 N N . LYS A 1 95 ? 0.477 -25.609 -0.612 1 83.56 95 LYS A N 1
ATOM 723 C CA . LYS A 1 95 ? 0.697 -25.719 0.827 1 83.56 95 LYS A CA 1
ATOM 724 C C . LYS A 1 95 ? 0.762 -27.172 1.265 1 83.56 95 LYS A C 1
ATOM 726 O O . LYS A 1 95 ? 1.245 -27.484 2.357 1 83.56 95 LYS A O 1
ATOM 731 N N . GLY A 1 96 ? 0.304 -28 0.518 1 86.81 96 GLY A N 1
ATOM 732 C CA . GLY A 1 96 ? 0.364 -29.438 0.787 1 86.81 96 GLY A CA 1
ATOM 733 C C . GLY A 1 96 ? 1.667 -30.062 0.343 1 86.81 96 GLY A C 1
ATOM 734 O O . GLY A 1 96 ? 2.535 -30.359 1.169 1 86.81 96 GLY A O 1
ATOM 735 N N . CYS A 1 97 ? 1.948 -30.203 -0.864 1 89.19 97 CYS A N 1
ATOM 736 C CA . CYS A 1 97 ? 3.078 -30.938 -1.416 1 89.19 97 CYS A CA 1
ATOM 737 C C . CYS A 1 97 ? 4.258 -30 -1.683 1 89.19 97 CYS A C 1
ATOM 739 O O . CYS A 1 97 ? 5.348 -30.469 -2.025 1 89.19 97 CYS A O 1
ATOM 741 N N . CYS A 1 98 ? 4.098 -28.672 -1.664 1 86.31 98 CYS A N 1
ATOM 742 C CA . CYS A 1 98 ? 5.117 -27.625 -1.783 1 86.31 98 CYS A CA 1
ATOM 743 C C . CYS A 1 98 ? 5.598 -27.5 -3.223 1 86.31 98 CYS A C 1
ATOM 745 O O . CYS A 1 98 ? 6.547 -26.766 -3.502 1 86.31 98 CYS A O 1
ATOM 747 N N . SER A 1 99 ? 4.988 -28.172 -4.117 1 89.25 99 SER A N 1
ATOM 748 C CA . SER A 1 99 ? 5.367 -28.016 -5.52 1 89.25 99 SER A CA 1
ATOM 749 C C . SER A 1 99 ? 4.82 -26.719 -6.102 1 89.25 99 SER A C 1
ATOM 751 O O . SER A 1 99 ? 3.771 -26.234 -5.676 1 89.25 99 SER A O 1
ATOM 753 N N . PRO A 1 100 ? 5.559 -26.156 -7.039 1 92.25 100 PRO A N 1
ATOM 754 C CA . PRO A 1 100 ? 5.023 -24.969 -7.711 1 92.25 100 PRO A CA 1
ATOM 755 C C . PRO A 1 100 ? 3.805 -25.281 -8.578 1 92.25 100 PRO A C 1
ATOM 757 O O . PRO A 1 100 ? 3.814 -26.25 -9.336 1 92.25 100 PRO A O 1
ATOM 760 N N . VAL A 1 101 ? 2.814 -24.469 -8.383 1 94.25 101 VAL A N 1
ATOM 761 C CA . VAL A 1 101 ? 1.577 -24.594 -9.148 1 94.25 101 VAL A CA 1
ATOM 762 C C . VAL A 1 101 ? 1.151 -23.219 -9.656 1 94.25 101 VAL A C 1
ATOM 764 O O . VAL A 1 101 ? 1.428 -22.188 -9.023 1 94.25 101 VAL A O 1
ATOM 767 N N . LEU A 1 102 ? 0.549 -23.188 -10.898 1 95.31 102 LEU A N 1
ATOM 768 C CA . LEU A 1 102 ? -0.015 -21.922 -11.359 1 95.31 102 LEU A CA 1
ATOM 769 C C . LEU A 1 102 ? -1.077 -21.422 -10.391 1 95.31 102 LEU A C 1
ATOM 771 O O . LEU A 1 102 ? -1.911 -22.188 -9.914 1 95.31 102 LEU A O 1
ATOM 775 N N . ARG A 1 103 ? -0.979 -20.062 -10.188 1 93 103 ARG A N 1
ATOM 776 C CA . ARG A 1 103 ? -1.897 -19.469 -9.227 1 93 103 ARG A CA 1
ATOM 777 C C . ARG A 1 103 ? -3.348 -19.75 -9.609 1 93 103 ARG A C 1
ATOM 779 O O . ARG A 1 103 ? -4.168 -20.094 -8.75 1 93 103 ARG A O 1
ATOM 786 N N . ASN A 1 104 ? -3.633 -19.609 -10.875 1 92.56 104 ASN A N 1
ATOM 787 C CA . ASN A 1 104 ? -5.016 -19.766 -11.312 1 92.56 104 ASN A CA 1
ATOM 788 C C . ASN A 1 104 ? -5.461 -21.219 -11.281 1 92.56 104 ASN A C 1
ATOM 790 O O . ASN A 1 104 ? -6.629 -21.531 -11.516 1 92.56 104 ASN A O 1
ATOM 794 N N . ARG A 1 105 ? -4.629 -22.172 -10.883 1 94.25 105 ARG A N 1
ATOM 795 C CA . ARG A 1 105 ? -4.945 -23.594 -10.766 1 94.25 105 ARG A CA 1
ATOM 796 C C . ARG A 1 105 ? -4.676 -24.094 -9.352 1 94.25 105 ARG A C 1
ATOM 798 O O . ARG A 1 105 ? -4.719 -25.312 -9.102 1 94.25 105 ARG A O 1
ATOM 805 N N . ALA A 1 106 ? -4.312 -23.234 -8.5 1 92.12 106 ALA A N 1
ATOM 806 C CA . ALA A 1 106 ? -3.881 -23.609 -7.156 1 92.12 106 ALA A CA 1
ATOM 807 C C . ALA A 1 106 ? -5.016 -24.266 -6.375 1 92.12 106 ALA A C 1
ATOM 809 O O . ALA A 1 106 ? -4.801 -25.25 -5.672 1 92.12 106 ALA A O 1
ATOM 810 N N . LEU A 1 107 ? -6.168 -23.672 -6.453 1 90.62 107 LEU A N 1
ATOM 811 C CA . LEU A 1 107 ? -7.301 -24.234 -5.727 1 90.62 107 LEU A CA 1
ATOM 812 C C . LEU A 1 107 ? -7.617 -25.641 -6.211 1 90.62 107 LEU A C 1
ATOM 814 O O . LEU A 1 107 ? -7.816 -26.562 -5.398 1 90.62 107 LEU A O 1
ATOM 818 N N . GLU A 1 108 ? -7.703 -25.812 -7.469 1 93.69 108 GLU A N 1
ATOM 819 C CA . GLU A 1 108 ? -7.941 -27.125 -8.047 1 93.69 108 GLU A CA 1
ATOM 820 C C . GLU A 1 108 ? -6.863 -28.125 -7.625 1 93.69 108 GLU A C 1
ATOM 822 O O . GLU A 1 108 ? -7.168 -29.25 -7.25 1 93.69 108 GLU A O 1
ATOM 827 N N . HIS A 1 109 ? -5.621 -27.703 -7.664 1 94.12 109 HIS A N 1
ATOM 828 C CA . HIS A 1 109 ? -4.52 -28.578 -7.258 1 94.12 109 HIS A CA 1
ATOM 829 C C . HIS A 1 109 ? -4.645 -28.969 -5.793 1 94.12 109 HIS A C 1
ATOM 831 O O . HIS A 1 109 ? -4.418 -30.125 -5.441 1 94.12 109 HIS A O 1
ATOM 837 N N . SER A 1 110 ? -4.941 -28 -4.953 1 89.88 110 SER A N 1
ATOM 838 C CA . SER A 1 110 ? -5.031 -28.266 -3.52 1 89.88 110 SER A CA 1
ATOM 839 C C . SER A 1 110 ? -6.059 -29.344 -3.219 1 89.88 110 SER A C 1
ATOM 841 O O . SER A 1 110 ? -5.855 -30.172 -2.322 1 89.88 110 SER A O 1
ATOM 843 N N . LYS A 1 111 ? -7.18 -29.375 -3.932 1 90.94 111 LYS A N 1
ATOM 844 C CA . LYS A 1 111 ? -8.234 -30.359 -3.74 1 90.94 111 LYS A CA 1
AT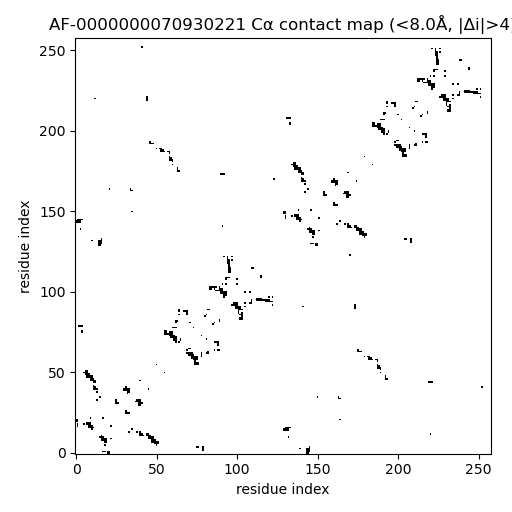OM 845 C C . LYS A 1 111 ? -7.77 -31.75 -4.16 1 90.94 111 LYS A C 1
ATOM 847 O O . LYS A 1 111 ? -8.227 -32.75 -3.615 1 90.94 111 LYS A O 1
ATOM 852 N N . ALA A 1 112 ? -6.871 -31.844 -5.031 1 92.12 112 ALA A N 1
ATOM 853 C CA . ALA A 1 112 ? -6.398 -33.094 -5.598 1 92.12 112 ALA A CA 1
ATOM 854 C C . ALA A 1 112 ? -5.02 -33.469 -5.051 1 92.12 112 ALA A C 1
ATOM 856 O O . ALA A 1 112 ? -4.445 -34.469 -5.434 1 92.12 112 ALA A O 1
ATOM 857 N N . CYS A 1 113 ? -4.461 -32.531 -4.285 1 91.38 113 CYS A N 1
ATOM 858 C CA . CYS A 1 113 ? -3.1 -32.719 -3.799 1 91.38 113 CYS A CA 1
ATOM 859 C C . CYS A 1 113 ? -2.994 -34 -2.959 1 91.38 113 CYS A C 1
ATOM 861 O O . CYS A 1 113 ? -3.814 -34.219 -2.068 1 91.38 113 CYS A O 1
ATOM 863 N N . HIS A 1 114 ? -2.055 -34.875 -3.209 1 86.12 114 HIS A N 1
ATOM 864 C CA . HIS A 1 114 ? -1.848 -36.156 -2.545 1 86.12 114 HIS A CA 1
ATOM 865 C C . HIS A 1 114 ? -1.479 -35.969 -1.077 1 86.12 114 HIS A C 1
ATOM 867 O O . HIS A 1 114 ? -1.576 -36.906 -0.282 1 86.12 114 HIS A O 1
ATOM 873 N N . LEU A 1 115 ? -0.96 -34.906 -0.744 1 80.88 115 LEU A N 1
ATOM 874 C CA . LEU A 1 115 ? -0.656 -34.625 0.65 1 80.88 115 LEU A CA 1
ATOM 875 C C . LEU A 1 115 ? -1.691 -33.656 1.239 1 80.88 115 LEU A C 1
ATOM 877 O O . LEU A 1 115 ? -1.393 -32.906 2.172 1 80.88 115 LEU A O 1
ATOM 881 N N . GLN A 1 116 ? -2.957 -33.938 0.839 1 69.56 116 GLN A N 1
ATOM 882 C CA . GLN A 1 116 ? -4.066 -33.094 1.295 1 69.56 116 GLN A CA 1
ATOM 883 C C . GLN A 1 116 ? -4.062 -32.969 2.814 1 69.56 116 GLN A C 1
ATOM 885 O O . GLN A 1 116 ? -3.76 -33.938 3.529 1 69.56 116 GLN A O 1
ATOM 890 N N . GLY A 1 117 ? -4.367 -32 3.412 1 58.88 117 GLY A N 1
ATOM 891 C CA . GLY A 1 117 ? -4.555 -31.922 4.852 1 58.88 117 GLY A CA 1
ATOM 892 C C . GLY A 1 117 ? -3.256 -31.766 5.617 1 58.88 117 GLY A C 1
ATOM 893 O O . GLY A 1 117 ? -3.262 -31.641 6.844 1 58.88 117 GLY A O 1
ATOM 894 N N . ARG A 1 118 ? -2.152 -32.406 5.109 1 55.34 118 ARG A N 1
ATOM 895 C CA . ARG A 1 118 ? -0.989 -32.281 5.984 1 55.34 118 ARG A CA 1
ATOM 896 C C . ARG A 1 118 ? -0.573 -30.828 6.156 1 55.34 118 ARG A C 1
ATOM 898 O O . ARG A 1 118 ? -0.665 -30.031 5.215 1 55.34 118 ARG A O 1
ATOM 905 N N . SER A 1 119 ? -0.983 -30.422 7.285 1 51.72 119 SER A N 1
ATOM 906 C CA . SER A 1 119 ? -0.753 -29.062 7.742 1 51.72 119 SER A CA 1
ATOM 907 C C . SER A 1 119 ? 0.478 -28.453 7.078 1 51.72 119 SER A C 1
ATOM 909 O O . SER A 1 119 ? 1.256 -29.156 6.438 1 51.72 119 SER A O 1
ATOM 911 N N . GLU A 1 120 ? 0.975 -27.188 7.602 1 52.06 120 GLU A N 1
ATOM 912 C CA . GLU A 1 120 ? 1.813 -26.094 7.141 1 52.06 120 GLU A CA 1
ATOM 913 C C . GLU A 1 120 ? 3.223 -26.578 6.812 1 52.06 120 GLU A C 1
ATOM 915 O O . GLU A 1 120 ? 4.113 -26.531 7.664 1 52.06 120 GLU A O 1
ATOM 920 N N . ALA A 1 121 ? 3.445 -27.688 6.207 1 47.78 121 ALA A N 1
ATOM 921 C CA . ALA A 1 121 ? 4.871 -27.734 5.887 1 47.78 121 ALA A CA 1
ATOM 922 C C . ALA A 1 121 ? 5.352 -26.422 5.285 1 47.78 121 ALA A C 1
ATOM 924 O O . ALA A 1 121 ? 4.664 -25.828 4.453 1 47.78 121 ALA A O 1
ATOM 925 N N . LYS A 1 122 ? 6.023 -25.656 6.02 1 57.44 122 LYS A N 1
ATOM 926 C CA . LYS A 1 122 ? 6.75 -24.484 5.562 1 57.44 122 LYS A CA 1
ATOM 927 C C . LYS A 1 122 ? 7.492 -24.766 4.258 1 57.44 122 LYS A C 1
ATOM 929 O O . LYS A 1 122 ? 8.484 -25.484 4.25 1 57.44 122 LYS A O 1
ATOM 934 N N . CYS A 1 123 ? 6.902 -24.891 3.1 1 61.38 123 CYS A N 1
ATOM 935 C CA . CYS A 1 123 ? 7.57 -25.109 1.82 1 61.38 123 CYS A CA 1
ATOM 936 C C . CYS A 1 123 ? 8.867 -24.297 1.743 1 61.38 123 CYS A C 1
ATOM 938 O O . CYS A 1 123 ? 9.672 -24.5 0.833 1 61.38 123 CYS A O 1
ATOM 940 N N . GLY A 1 124 ? 9.023 -23.203 2.209 1 52.19 124 GLY A N 1
ATOM 941 C CA . GLY A 1 124 ? 10 -22.156 1.919 1 52.19 124 GLY A CA 1
ATOM 942 C C . GLY A 1 124 ? 11.438 -22.625 2.057 1 52.19 124 GLY A C 1
ATOM 943 O O . GLY A 1 124 ? 12.281 -22.297 1.227 1 52.19 124 GLY A O 1
ATOM 944 N N . THR A 1 125 ? 11.867 -22.875 3.305 1 47.31 125 THR A N 1
ATOM 945 C CA . THR A 1 125 ? 13.297 -22.75 3.592 1 47.31 125 THR A CA 1
ATOM 946 C C . THR A 1 125 ? 14.07 -23.953 3.066 1 47.31 125 THR A C 1
ATOM 948 O O . THR A 1 125 ? 15.102 -24.328 3.621 1 47.31 125 THR A O 1
ATOM 951 N N . GLN A 1 126 ? 13.68 -24.719 2.168 1 36.22 126 GLN A N 1
ATOM 952 C CA . GLN A 1 126 ? 14.633 -25.812 2.02 1 36.22 126 GLN A CA 1
ATOM 953 C C . GLN A 1 126 ? 15.984 -25.312 1.522 1 36.22 126 GLN A C 1
ATOM 955 O O . GLN A 1 126 ? 16.062 -24.656 0.481 1 36.22 126 GLN A O 1
ATOM 960 N N . ASN A 1 127 ? 16.938 -24.812 2.463 1 35.72 127 ASN A N 1
ATOM 961 C CA . ASN A 1 127 ? 18.375 -24.891 2.252 1 35.72 127 ASN A CA 1
ATOM 962 C C . ASN A 1 127 ? 18.766 -26.172 1.515 1 35.72 127 ASN A C 1
ATOM 964 O O . ASN A 1 127 ? 18.406 -27.266 1.935 1 35.72 127 ASN A O 1
ATOM 968 N N . GLY A 1 128 ? 18.75 -26.312 0.212 1 29.98 128 GLY A N 1
ATOM 969 C CA . GLY A 1 128 ? 19.547 -27.391 -0.358 1 29.98 128 GLY A CA 1
ATOM 970 C C . GLY A 1 128 ? 20.797 -27.688 0.443 1 29.98 128 GLY A C 1
ATOM 971 O O . GLY A 1 128 ? 21.578 -26.797 0.743 1 29.98 128 GLY A O 1
ATOM 972 N N . ALA A 1 129 ? 20.922 -28.859 1.159 1 25.8 129 ALA A N 1
ATOM 973 C CA . ALA A 1 129 ? 22.203 -29.484 1.512 1 25.8 129 ALA A CA 1
ATOM 974 C C . ALA A 1 129 ? 23.016 -29.812 0.264 1 25.8 129 ALA A C 1
ATOM 976 O O . ALA A 1 129 ? 22.453 -30.156 -0.78 1 25.8 129 ALA A O 1
ATOM 977 N N . LEU B 1 1 ? 10.234 5.547 4.531 1 44.78 1 LEU B N 1
ATOM 978 C CA . LEU B 1 1 ? 8.812 5.594 4.844 1 44.78 1 LEU B CA 1
ATOM 979 C C . LEU B 1 1 ? 7.969 5.316 3.604 1 44.78 1 LEU B C 1
ATOM 981 O O . LEU B 1 1 ? 8.383 5.629 2.484 1 44.78 1 LEU B O 1
ATOM 985 N N . CYS B 1 2 ? 7.086 4.473 3.803 1 62.78 2 CYS B N 1
ATOM 986 C CA . CYS B 1 2 ? 6.234 4.102 2.678 1 62.78 2 CYS B CA 1
ATOM 987 C C . CYS B 1 2 ? 5.41 5.289 2.199 1 62.78 2 CYS B C 1
ATOM 989 O O . CYS B 1 2 ? 4.938 6.09 3.01 1 62.78 2 CYS B O 1
ATOM 991 N N . GLY B 1 3 ? 5.902 5.988 1.312 1 65.06 3 GLY B N 1
ATOM 992 C CA . GLY B 1 3 ? 5.141 7.047 0.669 1 65.06 3 GLY B CA 1
ATOM 993 C C . GLY B 1 3 ? 3.705 6.652 0.372 1 65.06 3 GLY B C 1
ATOM 994 O O . GLY B 1 3 ? 3.273 5.555 0.719 1 65.06 3 GLY B O 1
ATOM 995 N N . ILE B 1 4 ? 2.9 7.66 -0.02 1 72.88 4 ILE B N 1
ATOM 996 C CA . ILE B 1 4 ? 1.519 7.469 -0.445 1 72.88 4 ILE B CA 1
ATOM 997 C C . ILE B 1 4 ? 1.463 6.449 -1.579 1 72.88 4 ILE B C 1
ATOM 999 O O . ILE B 1 4 ? 0.617 5.551 -1.575 1 72.88 4 ILE B O 1
ATOM 1003 N N . VAL B 1 5 ? 2.396 6.562 -2.467 1 74.31 5 VAL B N 1
ATOM 1004 C CA . VAL B 1 5 ? 2.551 5.637 -3.586 1 74.31 5 VAL B CA 1
ATOM 1005 C C . VAL B 1 5 ? 4.035 5.383 -3.844 1 74.31 5 VAL B C 1
ATOM 1007 O O . VAL B 1 5 ? 4.824 6.324 -3.955 1 74.31 5 VAL B O 1
ATOM 1010 N N . SER B 1 6 ? 4.359 4.152 -3.887 1 77.31 6 SER B N 1
ATOM 1011 C CA . SER B 1 6 ? 5.754 3.797 -4.133 1 77.31 6 SER B CA 1
ATOM 1012 C C . SER B 1 6 ? 5.988 3.447 -5.598 1 77.31 6 SER B C 1
ATOM 1014 O O . SER B 1 6 ? 5.145 2.811 -6.23 1 77.31 6 SER B O 1
ATOM 1016 N N . GLN B 1 7 ? 7.074 3.975 -6.078 1 78.88 7 GLN B N 1
ATOM 1017 C CA . GLN B 1 7 ? 7.445 3.654 -7.449 1 78.88 7 GLN B CA 1
ATOM 1018 C C . GLN B 1 7 ? 7.723 2.162 -7.609 1 78.88 7 GLN B C 1
ATOM 1020 O O . GLN B 1 7 ? 7.449 1.584 -8.664 1 78.88 7 GLN B O 1
ATOM 1025 N N . ARG B 1 8 ? 8.336 1.646 -6.594 1 85.25 8 ARG B N 1
ATOM 1026 C CA . ARG B 1 8 ? 8.633 0.218 -6.555 1 85.25 8 ARG B CA 1
ATOM 1027 C C . ARG B 1 8 ? 8.016 -0.438 -5.328 1 85.25 8 ARG B C 1
ATOM 1029 O O . ARG B 1 8 ? 8.109 0.092 -4.219 1 85.25 8 ARG B O 1
ATOM 1036 N N . SER B 1 9 ? 7.281 -1.497 -5.621 1 90.12 9 SER B N 1
ATOM 1037 C CA . SER B 1 9 ? 6.66 -2.232 -4.523 1 90.12 9 SER B CA 1
ATOM 1038 C C . SER B 1 9 ? 6.883 -3.734 -4.668 1 90.12 9 SER B C 1
ATOM 1040 O O . SER B 1 9 ? 7.164 -4.223 -5.766 1 90.12 9 SER B O 1
ATOM 1042 N N . MET B 1 10 ? 6.898 -4.297 -3.531 1 92.19 10 MET B N 1
ATOM 1043 C CA . MET B 1 10 ? 6.953 -5.754 -3.492 1 92.19 10 MET B CA 1
ATOM 1044 C C . MET B 1 10 ? 5.574 -6.344 -3.211 1 92.19 10 MET B C 1
ATOM 1046 O O . MET B 1 10 ? 4.945 -6.008 -2.205 1 92.19 10 MET B O 1
ATOM 1050 N N . VAL B 1 11 ? 5.129 -7.145 -4.145 1 92.62 11 VAL B N 1
ATOM 1051 C CA . VAL B 1 11 ? 3.838 -7.809 -3.99 1 92.62 11 VAL B CA 1
ATOM 1052 C C . VAL B 1 11 ? 4.047 -9.242 -3.502 1 92.62 11 VAL B C 1
ATOM 1054 O O . VAL B 1 11 ? 4.676 -10.047 -4.188 1 92.62 11 VAL B O 1
ATOM 1057 N N . THR B 1 12 ? 3.447 -9.539 -2.328 1 92.69 12 THR B N 1
ATOM 1058 C CA . THR B 1 12 ? 3.66 -10.836 -1.688 1 92.69 12 THR B CA 1
ATOM 1059 C C . THR B 1 12 ? 2.639 -11.852 -2.176 1 92.69 12 THR B C 1
ATOM 1061 O O . THR B 1 12 ? 1.749 -11.523 -2.963 1 92.69 12 THR B O 1
ATOM 1064 N N . GLY B 1 13 ? 2.846 -13.094 -1.741 1 90.44 13 GLY B N 1
ATOM 1065 C CA . GLY B 1 13 ? 1.947 -14.164 -2.139 1 90.44 13 GLY B CA 1
ATOM 1066 C C . GLY B 1 13 ? 0.51 -13.93 -1.716 1 90.44 13 GLY B C 1
ATOM 1067 O O . GLY B 1 13 ? -0.422 -14.398 -2.373 1 90.44 13 GLY B O 1
ATOM 1068 N N . CYS B 1 14 ? 0.357 -13.203 -0.655 1 89.31 14 CYS B N 1
ATOM 1069 C CA . CYS B 1 14 ? -0.99 -12.891 -0.191 1 89.31 14 CYS B CA 1
ATOM 1070 C C . CYS B 1 14 ? -1.559 -11.688 -0.939 1 89.31 14 CYS B C 1
ATOM 1072 O O . CYS B 1 14 ? -2.666 -11.234 -0.643 1 89.31 14 CYS B O 1
ATOM 1074 N N . LEU B 1 15 ? -0.78 -11.086 -1.78 1 88.75 15 LEU B N 1
ATOM 1075 C CA . LEU B 1 15 ? -1.173 -10.055 -2.73 1 88.75 15 LEU B CA 1
ATOM 1076 C C . LEU B 1 15 ? -1.242 -8.688 -2.053 1 88.75 15 LEU B C 1
ATOM 1078 O O . LEU B 1 15 ? -1.81 -7.746 -2.607 1 88.75 15 LEU B O 1
ATOM 1082 N N . HIS B 1 16 ? -0.656 -8.523 -0.913 1 90.19 16 HIS B N 1
ATOM 1083 C CA . HIS B 1 16 ? -0.388 -7.203 -0.356 1 90.19 16 HIS B CA 1
ATOM 1084 C C . HIS B 1 16 ? 0.945 -6.656 -0.854 1 90.19 16 HIS B C 1
ATOM 1086 O O . HIS B 1 16 ? 1.901 -7.41 -1.04 1 90.19 16 HIS B O 1
ATOM 1092 N N . ALA B 1 17 ? 0.861 -5.312 -1.043 1 89.62 17 ALA B N 1
ATOM 1093 C CA . ALA B 1 17 ? 2.047 -4.652 -1.582 1 89.62 17 ALA B CA 1
ATOM 1094 C C . ALA B 1 17 ? 2.717 -3.779 -0.524 1 89.62 17 ALA B C 1
ATOM 1096 O O . ALA B 1 17 ? 2.037 -3.102 0.251 1 89.62 17 ALA B O 1
ATOM 1097 N N . PHE B 1 18 ? 4.078 -3.842 -0.473 1 90.81 18 PHE B N 1
ATOM 1098 C CA . PHE B 1 18 ? 4.906 -3.057 0.432 1 90.81 18 PHE B CA 1
ATOM 1099 C C . PHE B 1 18 ? 6.016 -2.346 -0.333 1 90.81 18 PHE B C 1
ATOM 1101 O O . PHE B 1 18 ? 6.559 -2.887 -1.299 1 90.81 18 PHE B O 1
ATOM 1108 N N . CYS B 1 19 ? 6.293 -1.162 0.128 1 89.56 19 CYS B N 1
ATOM 1109 C CA . CYS B 1 19 ? 7.469 -0.528 -0.457 1 89.56 19 CYS B CA 1
ATOM 1110 C C . CYS B 1 19 ? 8.734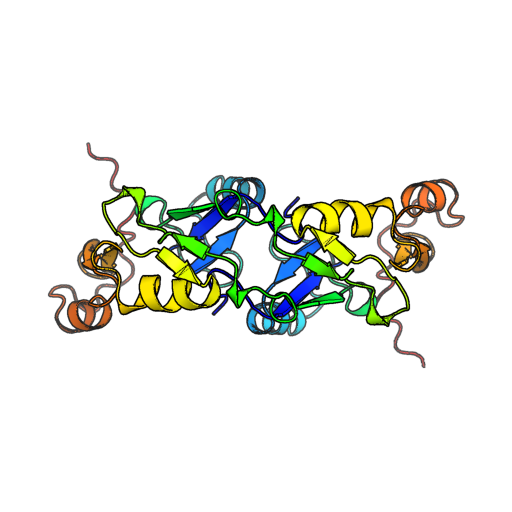 -1.319 -0.138 1 89.56 19 CYS B C 1
ATOM 1112 O O . CYS B 1 19 ? 8.703 -2.23 0.692 1 89.56 19 CYS B O 1
ATOM 1114 N N . LEU B 1 20 ? 9.844 -0.944 -0.793 1 90.62 20 LEU B N 1
ATOM 1115 C CA . LEU B 1 20 ? 11.094 -1.676 -0.625 1 90.62 20 LEU B CA 1
ATOM 1116 C C . LEU B 1 20 ? 11.578 -1.597 0.818 1 90.62 20 LEU B C 1
ATOM 1118 O O . LEU B 1 20 ? 12.07 -2.586 1.368 1 90.62 20 LEU B O 1
ATOM 1122 N N . TYR B 1 21 ? 11.414 -0.477 1.396 1 89.94 21 TYR B N 1
ATOM 1123 C CA . TYR B 1 21 ? 11.891 -0.273 2.762 1 89.94 21 TYR B CA 1
ATOM 1124 C C . TYR B 1 21 ? 11.094 -1.121 3.746 1 89.94 21 TYR B C 1
ATOM 1126 O O . TYR B 1 21 ? 11.672 -1.856 4.551 1 89.94 21 TYR B O 1
ATOM 1134 N N . CYS B 1 22 ? 9.781 -1.078 3.754 1 90.69 22 CYS B N 1
ATOM 1135 C CA . CYS B 1 22 ? 8.93 -1.845 4.652 1 90.69 22 CYS B CA 1
ATOM 1136 C C . CYS B 1 22 ? 9.094 -3.342 4.418 1 90.69 22 CYS B C 1
ATOM 1138 O O . CYS B 1 22 ? 9.125 -4.125 5.367 1 90.69 22 CYS B O 1
ATOM 1140 N N . TYR B 1 23 ? 9.188 -3.707 3.162 1 92.94 23 TYR B N 1
ATOM 1141 C CA . TYR B 1 23 ? 9.406 -5.113 2.846 1 92.94 23 TYR B CA 1
ATOM 1142 C C . TYR B 1 23 ? 10.719 -5.605 3.434 1 92.94 23 TYR B C 1
ATOM 1144 O O . TYR B 1 23 ? 10.797 -6.727 3.945 1 92.94 23 TYR B O 1
ATOM 1152 N N . GLY B 1 24 ? 11.742 -4.773 3.289 1 93.25 24 GLY B N 1
ATOM 1153 C CA . GLY B 1 24 ? 13.023 -5.117 3.889 1 93.25 24 GLY B CA 1
ATOM 1154 C C . GLY B 1 24 ? 12.93 -5.387 5.379 1 93.25 24 GLY B C 1
ATOM 1155 O O . GLY B 1 24 ? 13.547 -6.328 5.887 1 93.25 24 GLY B O 1
ATOM 1156 N N . HIS B 1 25 ? 12.148 -4.629 6.066 1 91.69 25 HIS B N 1
ATOM 1157 C CA . HIS B 1 25 ? 11.953 -4.801 7.5 1 91.69 25 HIS B CA 1
ATOM 1158 C C . HIS B 1 25 ? 11.227 -6.105 7.801 1 91.69 25 HIS B C 1
ATOM 1160 O O . HIS B 1 25 ? 11.555 -6.793 8.773 1 91.69 25 HIS B O 1
ATOM 1166 N N . ILE B 1 26 ? 10.242 -6.367 7.055 1 91.62 26 ILE B N 1
ATOM 1167 C CA . ILE B 1 26 ? 9.492 -7.605 7.227 1 91.62 26 ILE B CA 1
ATOM 1168 C C . ILE B 1 26 ? 10.414 -8.805 7.039 1 91.62 26 ILE B C 1
ATOM 1170 O O . ILE B 1 26 ? 10.398 -9.742 7.836 1 91.62 26 ILE B O 1
ATOM 1174 N N . GLN B 1 27 ? 11.242 -8.727 6 1 93.38 27 GLN B N 1
ATOM 1175 C CA . GLN B 1 27 ? 12.117 -9.844 5.633 1 93.38 27 GLN B CA 1
ATOM 1176 C C . GLN B 1 27 ? 13.203 -10.062 6.68 1 93.38 27 GLN B C 1
ATOM 1178 O O . GLN B 1 27 ? 13.773 -11.148 6.777 1 93.38 27 GLN B O 1
ATOM 1183 N N . ALA B 1 28 ? 13.508 -9.016 7.406 1 92.56 28 ALA B N 1
ATOM 1184 C CA . ALA B 1 28 ? 14.57 -9.086 8.406 1 92.56 28 ALA B CA 1
ATOM 1185 C C . ALA B 1 28 ? 14.133 -9.93 9.602 1 92.56 28 ALA B C 1
ATOM 1187 O O . ALA B 1 28 ? 14.969 -10.375 10.398 1 92.56 28 ALA B O 1
ATOM 1188 N N . GLU B 1 29 ? 12.898 -10.164 9.727 1 89.62 29 GLU B N 1
ATOM 1189 C CA . GLU B 1 29 ? 12.367 -10.953 10.836 1 89.62 29 GLU B CA 1
ATOM 1190 C C . GLU B 1 29 ? 12.523 -12.453 10.562 1 89.62 29 GLU B C 1
ATOM 1192 O O . GLU B 1 29 ? 12.586 -12.875 9.406 1 89.62 29 GLU B O 1
ATOM 1197 N N . ALA B 1 30 ? 12.68 -13.172 11.688 1 87.5 30 ALA B N 1
ATOM 1198 C CA . ALA B 1 30 ? 12.641 -14.625 11.547 1 87.5 30 ALA B CA 1
ATOM 1199 C C . ALA B 1 30 ? 11.234 -15.109 11.18 1 87.5 30 ALA B C 1
ATOM 1201 O O . ALA B 1 30 ? 10.266 -14.773 11.859 1 87.5 30 ALA B O 1
ATOM 1202 N N . GLY B 1 31 ? 11.125 -15.93 10.094 1 88.88 31 GLY B N 1
ATOM 1203 C CA . GLY B 1 31 ? 9.812 -16.375 9.664 1 88.88 31 GLY B CA 1
ATOM 1204 C C . GLY B 1 31 ? 8.883 -15.242 9.281 1 88.88 31 GLY B C 1
ATOM 1205 O O . GLY B 1 31 ? 7.914 -14.969 9.992 1 88.88 31 GLY B O 1
ATOM 1206 N N . PRO B 1 32 ? 9.25 -14.547 8.281 1 93 32 PRO B N 1
ATOM 1207 C CA . PRO B 1 32 ? 8.508 -13.328 7.938 1 93 32 PRO B CA 1
ATOM 1208 C C . PRO B 1 32 ? 7.043 -13.602 7.609 1 93 32 PRO B C 1
ATOM 1210 O O . PRO B 1 32 ? 6.738 -14.523 6.848 1 93 32 PRO B O 1
ATOM 1213 N N . LYS B 1 33 ? 6.238 -12.805 8.281 1 94.19 33 LYS B N 1
ATOM 1214 C CA . LYS B 1 33 ? 4.801 -12.844 8.031 1 94.19 33 LYS B CA 1
ATOM 1215 C C . LYS B 1 33 ? 4.281 -11.477 7.605 1 94.19 33 LYS B C 1
ATOM 1217 O O . LYS B 1 33 ? 4.855 -10.445 7.965 1 94.19 33 LYS B O 1
ATOM 1222 N N . CYS B 1 34 ? 3.277 -11.516 6.797 1 93.44 34 CYS B N 1
ATOM 1223 C CA . CYS B 1 34 ? 2.617 -10.273 6.414 1 93.44 34 CYS B CA 1
ATOM 1224 C C . CYS B 1 34 ? 1.939 -9.625 7.613 1 93.44 34 CYS B C 1
ATOM 1226 O O . CYS B 1 34 ? 1.081 -10.234 8.25 1 93.44 34 CYS B O 1
ATOM 1228 N N . PRO B 1 35 ? 2.256 -8.414 7.914 1 90.62 35 PRO B N 1
ATOM 1229 C CA . PRO B 1 35 ? 1.686 -7.75 9.086 1 90.62 35 PRO B CA 1
ATOM 1230 C C . PRO B 1 35 ? 0.193 -7.465 8.938 1 90.62 35 PRO B C 1
ATOM 1232 O O . PRO B 1 35 ? -0.475 -7.117 9.914 1 90.62 35 PRO B O 1
ATOM 1235 N N . LEU B 1 36 ? -0.351 -7.641 7.754 1 89.31 36 LEU B N 1
ATOM 1236 C CA . LEU B 1 36 ? -1.74 -7.266 7.508 1 89.31 36 LEU B CA 1
ATOM 1237 C C . LEU B 1 36 ? -2.664 -8.469 7.664 1 89.31 36 LEU B C 1
ATOM 1239 O O . LEU B 1 36 ? -3.85 -8.312 7.957 1 89.31 36 LEU B O 1
ATOM 1243 N N . ASP B 1 37 ? -2.08 -9.688 7.434 1 88.38 37 ASP B N 1
ATOM 1244 C CA . ASP B 1 37 ? -2.986 -10.836 7.496 1 88.38 37 ASP B CA 1
ATOM 1245 C C . ASP B 1 37 ? -2.289 -12.055 8.094 1 88.38 37 ASP B C 1
ATOM 1247 O O . ASP B 1 37 ? -2.871 -13.141 8.156 1 88.38 37 ASP B O 1
ATOM 1251 N N . ASP B 1 38 ? -1.017 -12 8.375 1 90.88 38 ASP B N 1
ATOM 1252 C CA . ASP B 1 38 ? -0.23 -13.016 9.07 1 90.88 38 ASP B CA 1
ATOM 1253 C C . ASP B 1 38 ? 0.168 -14.141 8.125 1 90.88 38 ASP B C 1
ATOM 1255 O O . ASP B 1 38 ? 0.685 -15.172 8.562 1 90.88 38 ASP B O 1
ATOM 1259 N N . ALA B 1 39 ? -0.043 -13.992 6.883 1 90.12 39 ALA B N 1
ATOM 1260 C CA . ALA B 1 39 ? 0.401 -14.992 5.918 1 90.12 39 ALA B CA 1
ATOM 1261 C C . ALA B 1 39 ? 1.924 -15.078 5.871 1 90.12 39 ALA B C 1
ATOM 1263 O O . ALA B 1 39 ? 2.609 -14.055 5.977 1 90.12 39 ALA B O 1
ATOM 1264 N N . VAL B 1 40 ? 2.41 -16.234 5.668 1 89.88 40 VAL B N 1
ATOM 1265 C CA . VAL B 1 40 ? 3.85 -16.422 5.512 1 89.88 40 VAL B CA 1
ATOM 1266 C C . VAL B 1 40 ? 4.316 -15.734 4.227 1 89.88 40 VAL B C 1
ATOM 1268 O O . VAL B 1 40 ? 3.674 -15.859 3.182 1 89.88 40 VAL B O 1
ATOM 1271 N N . ILE B 1 41 ? 5.352 -15.047 4.332 1 92.38 41 ILE B N 1
ATOM 1272 C CA . ILE B 1 41 ? 5.91 -14.375 3.16 1 92.38 41 ILE B CA 1
ATOM 1273 C C . ILE B 1 41 ? 7.043 -15.227 2.578 1 92.38 41 ILE B C 1
ATOM 1275 O O . ILE B 1 41 ? 8.094 -15.383 3.207 1 92.38 41 ILE B O 1
ATOM 1279 N N . ASP B 1 42 ? 6.742 -15.719 1.473 1 89.44 42 ASP B N 1
ATOM 1280 C CA . ASP B 1 42 ? 7.711 -16.484 0.702 1 89.44 42 ASP B CA 1
ATOM 1281 C C . ASP B 1 42 ? 8.383 -15.617 -0.362 1 89.44 42 ASP B C 1
ATOM 1283 O O . ASP B 1 42 ? 7.719 -15.141 -1.285 1 89.44 42 ASP B O 1
ATOM 1287 N N . PRO B 1 43 ? 9.742 -15.477 -0.284 1 90.56 43 PRO B N 1
ATOM 1288 C CA . PRO B 1 43 ? 10.438 -14.641 -1.265 1 90.56 43 PRO B CA 1
ATOM 1289 C C . PRO B 1 43 ? 10.25 -15.133 -2.697 1 90.56 43 PRO B C 1
ATOM 1291 O O . PRO B 1 43 ? 10.258 -14.328 -3.637 1 90.56 43 PRO B O 1
ATOM 1294 N N . VAL B 1 44 ? 10.016 -16.359 -2.904 1 87.38 44 VAL B N 1
ATOM 1295 C CA . VAL B 1 44 ? 9.859 -16.938 -4.234 1 87.38 44 VAL B CA 1
ATOM 1296 C C . VAL B 1 44 ? 8.531 -16.484 -4.84 1 87.38 44 VAL B C 1
ATOM 1298 O O . VAL B 1 44 ? 8.438 -16.266 -6.047 1 87.38 44 VAL B O 1
ATOM 1301 N N . GLU B 1 45 ? 7.582 -16.344 -3.965 1 91.62 45 GLU B N 1
ATOM 1302 C CA . GLU B 1 45 ? 6.262 -15.938 -4.426 1 91.62 45 GLU B CA 1
ATOM 1303 C C . GLU B 1 45 ? 6.16 -14.414 -4.535 1 91.62 45 GLU B C 1
ATOM 1305 O O . GLU B 1 45 ? 5.199 -13.891 -5.102 1 91.62 45 GLU B O 1
ATOM 1310 N N . THR B 1 46 ? 7.137 -13.75 -4.027 1 93.62 46 THR B N 1
ATOM 1311 C CA . THR B 1 46 ? 7.109 -12.297 -4.016 1 93.62 46 THR B CA 1
ATOM 1312 C C . THR B 1 46 ? 7.617 -11.734 -5.34 1 93.62 46 THR B C 1
ATOM 1314 O O . THR B 1 46 ? 8.617 -12.203 -5.879 1 93.62 46 THR B O 1
ATOM 1317 N N . LYS B 1 47 ? 6.816 -10.75 -5.859 1 93.06 47 LYS B N 1
ATOM 1318 C CA . LYS B 1 47 ? 7.168 -10.117 -7.129 1 93.06 47 LYS B CA 1
ATOM 1319 C C . LYS B 1 47 ? 7.352 -8.609 -6.965 1 93.06 47 LYS B C 1
ATOM 1321 O O . LYS B 1 47 ? 6.73 -7.996 -6.094 1 93.06 47 LYS B O 1
ATOM 1326 N N . GLN B 1 48 ? 8.172 -8.078 -7.805 1 90.69 48 GLN B N 1
ATOM 1327 C CA . GLN B 1 48 ? 8.352 -6.633 -7.82 1 90.69 48 GLN B CA 1
ATOM 1328 C C . GLN B 1 48 ? 7.375 -5.969 -8.789 1 90.69 48 GLN B C 1
ATOM 1330 O O . GLN B 1 48 ? 7.199 -6.434 -9.914 1 90.69 48 GLN B O 1
ATOM 1335 N N . PHE B 1 49 ? 6.703 -4.988 -8.289 1 87.5 49 PHE B N 1
ATOM 1336 C CA . PHE B 1 49 ? 5.84 -4.145 -9.109 1 87.5 49 PHE B CA 1
ATOM 1337 C C . PHE B 1 49 ? 6.438 -2.752 -9.273 1 87.5 49 PHE B C 1
ATOM 1339 O O . PHE B 1 49 ? 6.746 -2.082 -8.281 1 87.5 49 PHE B O 1
ATOM 1346 N N . VAL B 1 50 ? 6.668 -2.352 -10.531 1 80.44 50 VAL B N 1
ATOM 1347 C CA . VAL B 1 50 ? 7.258 -1.047 -10.812 1 80.44 50 VAL B CA 1
ATOM 1348 C C . VAL B 1 50 ? 6.223 -0.147 -11.484 1 80.44 50 VAL B C 1
ATOM 1350 O O . VAL B 1 50 ? 5.816 -0.402 -12.625 1 80.44 50 VAL B O 1
ATOM 1353 N N . LEU B 1 51 ? 5.75 0.819 -10.75 1 74.38 51 LEU B N 1
ATOM 1354 C CA . LEU B 1 51 ? 4.824 1.812 -11.281 1 74.38 51 LEU B CA 1
ATOM 1355 C C . LEU B 1 51 ? 5.547 2.793 -12.195 1 74.38 51 LEU B C 1
ATOM 1357 O O . LEU B 1 51 ? 4.973 3.275 -13.172 1 74.38 51 LEU B O 1
ATOM 1361 N N . GLY B 1 52 ? 6.75 3.154 -12.016 1 62.38 52 GLY B N 1
ATOM 1362 C CA . GLY B 1 52 ? 7.543 4.137 -12.742 1 62.38 52 GLY B CA 1
ATOM 1363 C C . GLY B 1 52 ? 7.727 3.801 -14.203 1 62.38 52 GLY B C 1
ATOM 1364 O O . GLY B 1 52 ? 7.871 4.695 -15.039 1 62.38 52 GLY B O 1
ATOM 1365 N N . ASP B 1 53 ? 7.852 2.621 -14.391 1 59.12 53 ASP B N 1
ATOM 1366 C CA . ASP B 1 53 ? 8.031 2.277 -15.797 1 59.12 53 ASP B CA 1
ATOM 1367 C C . ASP B 1 53 ? 6.762 2.561 -16.594 1 59.12 53 ASP B C 1
ATOM 1369 O O . ASP B 1 53 ? 6.781 2.543 -17.828 1 59.12 53 ASP B O 1
ATOM 1373 N N . VAL B 1 54 ? 5.809 2.91 -15.828 1 58.22 54 VAL B N 1
ATOM 1374 C CA . VAL B 1 54 ? 4.523 3.258 -16.438 1 58.22 54 VAL B CA 1
ATOM 1375 C C . VAL B 1 54 ? 4.461 4.766 -16.672 1 58.22 54 VAL B C 1
ATOM 1377 O O . VAL B 1 54 ? 5.152 5.539 -16 1 58.22 54 VAL B O 1
ATOM 1380 N N . GLN B 1 55 ? 4.125 5.141 -17.75 1 59.56 55 GLN B N 1
ATOM 1381 C CA . GLN B 1 55 ? 4.035 6.555 -18.109 1 59.56 55 GLN B CA 1
ATOM 1382 C C . GLN B 1 55 ? 3.256 7.332 -17.047 1 59.56 55 GLN B C 1
ATOM 1384 O O . GLN B 1 55 ? 2.188 7.879 -17.328 1 59.56 55 GLN B O 1
ATOM 1389 N N . THR B 1 56 ? 3.666 7.258 -15.82 1 59.34 56 THR B N 1
ATOM 1390 C CA . THR B 1 56 ? 3.033 7.852 -14.648 1 59.34 56 THR B CA 1
ATOM 1391 C C . THR B 1 56 ? 3.043 9.375 -14.742 1 59.34 56 THR B C 1
ATOM 1393 O O . THR B 1 56 ? 2.254 10.047 -14.078 1 59.34 56 THR B O 1
ATOM 1396 N N . GLU B 1 57 ? 3.961 9.789 -15.516 1 62.84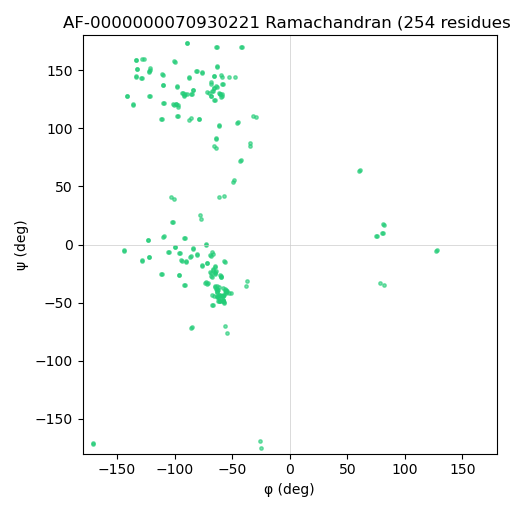 57 GLU B N 1
ATOM 1397 C CA . GLU B 1 57 ? 4.008 11.242 -15.664 1 62.84 57 GLU B CA 1
ATOM 1398 C C . GLU B 1 57 ? 2.672 11.789 -16.156 1 62.84 57 GLU B C 1
ATOM 1400 O O . GLU B 1 57 ? 2.348 12.953 -15.922 1 62.84 57 GLU B O 1
ATOM 1405 N N . ASP B 1 58 ? 2.008 10.875 -16.578 1 65.5 58 ASP B N 1
ATOM 1406 C CA . ASP B 1 58 ? 0.756 11.352 -17.156 1 65.5 58 ASP B CA 1
ATOM 1407 C C . ASP B 1 58 ? -0.406 11.172 -16.172 1 65.5 58 ASP B C 1
ATOM 1409 O O . ASP B 1 58 ? -1.521 11.625 -16.438 1 65.5 58 ASP B O 1
ATOM 1413 N N . LEU B 1 59 ? -0.033 10.625 -15.125 1 74.56 59 LEU B N 1
ATOM 1414 C CA . LEU B 1 59 ? -1.109 10.453 -14.156 1 74.56 59 LEU B CA 1
ATOM 1415 C C . LEU B 1 59 ? -1.25 11.688 -13.273 1 74.56 59 LEU B C 1
ATOM 1417 O O . LEU B 1 59 ? -0.33 12.031 -12.523 1 74.56 59 LEU B O 1
ATOM 1421 N N . THR B 1 60 ? -2.297 12.414 -13.531 1 81.19 60 THR B N 1
ATOM 1422 C CA . THR B 1 60 ? -2.58 13.617 -12.75 1 81.19 60 THR B CA 1
ATOM 1423 C C . THR B 1 60 ? -3.488 13.289 -11.57 1 81.19 60 THR B C 1
ATOM 1425 O O . THR B 1 60 ? -4.531 12.656 -11.734 1 81.19 60 THR B O 1
ATOM 1428 N N . VAL B 1 61 ? -2.99 13.734 -10.383 1 86 61 VAL B N 1
ATOM 1429 C CA . VAL B 1 61 ? -3.762 13.484 -9.172 1 86 61 VAL B CA 1
ATOM 1430 C C . VAL B 1 61 ? -3.98 14.797 -8.422 1 86 61 VAL B C 1
ATOM 1432 O O . VAL B 1 61 ? -3.305 15.797 -8.688 1 86 61 VAL B O 1
ATOM 1435 N N . ARG B 1 62 ? -5 14.789 -7.555 1 89.5 62 ARG B N 1
ATOM 1436 C CA . ARG B 1 62 ? -5.27 15.906 -6.656 1 89.5 62 ARG B CA 1
ATOM 1437 C C . ARG B 1 62 ? -4.734 15.625 -5.258 1 89.5 62 ARG B C 1
ATOM 1439 O O . ARG B 1 62 ? -4.52 14.469 -4.887 1 89.5 62 ARG B O 1
ATOM 1446 N N . CYS B 1 63 ? -4.504 16.734 -4.516 1 92.88 63 CYS B N 1
ATOM 1447 C CA . CYS B 1 63 ? -4.016 16.625 -3.146 1 92.88 63 CYS B CA 1
ATOM 1448 C C . CYS B 1 63 ? -5.027 15.906 -2.264 1 92.88 63 CYS B C 1
ATOM 1450 O O . CYS B 1 63 ? -6.234 16 -2.486 1 92.88 63 CYS B O 1
ATOM 1452 N N . LEU B 1 64 ? -4.539 15.266 -1.22 1 91.75 64 LEU B N 1
ATOM 1453 C CA . LEU B 1 64 ? -5.371 14.547 -0.26 1 91.75 64 LEU B CA 1
ATOM 1454 C C . LEU B 1 64 ? -6.258 15.516 0.523 1 91.75 64 LEU B C 1
ATOM 1456 O O . LEU B 1 64 ? -7.254 15.102 1.117 1 91.75 64 LEU B O 1
ATOM 1460 N N . THR B 1 65 ? -5.879 16.766 0.58 1 94.12 65 THR B N 1
ATOM 1461 C CA . THR B 1 65 ? -6.656 17.766 1.312 1 94.12 65 THR B CA 1
ATOM 1462 C C . THR B 1 65 ? -7.5 18.609 0.356 1 94.12 65 THR B C 1
ATOM 1464 O O . THR B 1 65 ? -7.871 19.734 0.677 1 94.12 65 THR B O 1
ATOM 1467 N N . ALA B 1 66 ? -7.688 18.016 -0.84 1 92.31 66 ALA B N 1
ATOM 1468 C CA . ALA B 1 66 ? -8.484 18.75 -1.827 1 92.31 66 ALA B CA 1
ATOM 1469 C C . ALA B 1 66 ? -9.859 19.109 -1.267 1 92.31 66 ALA B C 1
ATOM 1471 O O . ALA B 1 66 ? -10.352 20.219 -1.484 1 92.31 66 ALA B O 1
ATOM 1472 N N . GLN B 1 67 ? -10.445 18.219 -0.558 1 89.62 67 GLN B N 1
ATOM 1473 C CA . GLN B 1 67 ? -11.773 18.438 0.001 1 89.62 67 GLN B CA 1
ATOM 1474 C C . GLN B 1 67 ? -11.758 19.562 1.031 1 89.62 67 GLN B C 1
ATOM 1476 O O . GLN B 1 67 ? -12.797 20.125 1.359 1 89.62 67 GLN B O 1
ATOM 1481 N N . HIS B 1 68 ? -10.648 19.859 1.528 1 92.75 68 HIS B N 1
ATOM 1482 C CA . HIS B 1 68 ? -10.516 20.922 2.531 1 92.75 68 HIS B CA 1
ATOM 1483 C C . HIS B 1 68 ? -10.125 22.25 1.89 1 92.75 68 HIS B C 1
ATOM 1485 O O . HIS B 1 68 ? -9.984 23.25 2.58 1 92.75 68 HIS B O 1
ATOM 1491 N N . GLY B 1 69 ? -9.812 22.25 0.582 1 94.88 69 GLY B N 1
ATOM 1492 C CA . GLY B 1 69 ? -9.617 23.516 -0.108 1 94.88 69 GLY B CA 1
ATOM 1493 C C . GLY B 1 69 ? -8.297 23.578 -0.861 1 94.88 69 GLY B C 1
ATOM 1494 O O . GLY B 1 69 ? -8.023 24.562 -1.56 1 94.88 69 GLY B O 1
ATOM 1495 N N . CYS B 1 70 ? -7.453 22.562 -0.739 1 96.19 70 CYS B N 1
ATOM 1496 C CA . CYS B 1 70 ? -6.188 22.578 -1.459 1 96.19 70 CYS B CA 1
ATOM 1497 C C . CYS B 1 70 ? -6.41 22.438 -2.961 1 96.19 70 CYS B C 1
ATOM 1499 O O . CYS B 1 70 ? -7.16 21.562 -3.406 1 96.19 70 CYS B O 1
ATOM 1501 N N . ASP B 1 71 ? -5.691 23.188 -3.816 1 94.81 71 ASP B N 1
ATOM 1502 C CA . ASP B 1 71 ? -5.926 23.219 -5.258 1 94.81 71 ASP B CA 1
ATOM 1503 C C . ASP B 1 71 ? -4.801 22.516 -6.012 1 94.81 71 ASP B C 1
ATOM 1505 O O . ASP B 1 71 ? -4.75 22.547 -7.242 1 94.81 71 ASP B O 1
ATOM 1509 N N . PHE B 1 72 ? -3.947 21.906 -5.316 1 93.88 72 PHE B N 1
ATOM 1510 C CA . PHE B 1 72 ? -2.863 21.203 -5.996 1 93.88 72 PHE B CA 1
ATOM 1511 C C . PHE B 1 72 ? -3.416 20.141 -6.93 1 93.88 72 PHE B C 1
ATOM 1513 O O . PHE B 1 72 ? -4.289 19.359 -6.543 1 93.88 72 PHE B O 1
ATOM 1520 N N . GLN B 1 73 ? -3.049 20.125 -8.156 1 90.62 73 GLN B N 1
ATOM 1521 C CA . GLN B 1 73 ? -3.25 19.109 -9.18 1 90.62 73 GLN B CA 1
ATOM 1522 C C . GLN B 1 73 ? -1.973 18.875 -9.984 1 90.62 73 GLN B C 1
ATOM 1524 O O . GLN B 1 73 ? -1.414 19.812 -10.555 1 90.62 73 GLN B O 1
ATOM 1529 N N . GLY B 1 74 ? -1.513 17.672 -9.953 1 87.69 74 GLY B N 1
ATOM 1530 C CA . GLY B 1 74 ? -0.25 17.422 -10.625 1 87.69 74 GLY B CA 1
ATOM 1531 C C . GLY B 1 74 ? 0.09 15.945 -10.711 1 87.69 74 GLY B C 1
ATOM 1532 O O . GLY B 1 74 ? -0.772 15.086 -10.492 1 87.69 74 GLY B O 1
ATOM 1533 N N . PRO B 1 75 ? 1.342 15.648 -11.148 1 83.69 75 PRO B N 1
ATOM 1534 C CA . PRO B 1 75 ? 1.783 14.258 -11.281 1 83.69 75 PRO B CA 1
ATOM 1535 C C . PRO B 1 75 ? 1.727 13.5 -9.961 1 83.69 75 PRO B C 1
ATOM 1537 O O . PRO B 1 75 ? 2.018 14.062 -8.906 1 83.69 75 PRO B O 1
ATOM 1540 N N . LEU B 1 76 ? 1.409 12.219 -10.031 1 82.12 76 LEU B N 1
ATOM 1541 C CA . LEU B 1 76 ? 1.24 11.328 -8.891 1 82.12 76 LEU B CA 1
ATOM 1542 C C . LEU B 1 76 ? 2.457 11.383 -7.973 1 82.12 76 LEU B C 1
ATOM 1544 O O . LEU B 1 76 ? 2.318 11.516 -6.758 1 82.12 76 LEU B O 1
ATOM 1548 N N . PHE B 1 77 ? 3.648 11.414 -8.562 1 82.38 77 PHE B N 1
ATOM 1549 C CA . PHE B 1 77 ? 4.863 11.289 -7.77 1 82.38 77 PHE B CA 1
ATOM 1550 C C . PHE B 1 77 ? 5.234 12.617 -7.125 1 82.38 77 PHE B C 1
ATOM 1552 O O . PHE B 1 77 ? 6.113 12.672 -6.262 1 82.38 77 PHE B O 1
ATOM 1559 N N . ASP B 1 78 ? 4.52 13.695 -7.52 1 87.19 78 ASP B N 1
ATOM 1560 C CA . ASP B 1 78 ? 4.711 14.992 -6.871 1 87.19 78 ASP B CA 1
ATOM 1561 C C . ASP B 1 78 ? 3.771 15.156 -5.68 1 87.19 78 ASP B C 1
ATOM 1563 O O . ASP B 1 78 ? 3.951 16.062 -4.859 1 87.19 78 ASP B O 1
ATOM 1567 N N . LEU B 1 79 ? 2.836 14.359 -5.613 1 88.06 79 LEU B N 1
ATOM 1568 C CA . LEU B 1 79 ? 1.794 14.492 -4.602 1 88.06 79 LEU B CA 1
ATOM 1569 C C . LEU B 1 79 ? 2.383 14.391 -3.197 1 88.06 79 LEU B C 1
ATOM 1571 O O . LEU B 1 79 ? 2.086 15.227 -2.336 1 88.06 79 LEU B O 1
ATOM 1575 N N . GLU B 1 80 ? 3.17 13.422 -2.992 1 87.06 80 GLU B N 1
ATOM 1576 C CA . GLU B 1 80 ? 3.727 13.227 -1.658 1 87.06 80 GLU B CA 1
ATOM 1577 C C . GLU B 1 80 ? 4.508 14.453 -1.195 1 87.06 80 GLU B C 1
ATOM 1579 O O . GLU B 1 80 ? 4.348 14.906 -0.06 1 87.06 80 GLU B O 1
ATOM 1584 N N . ASP B 1 81 ? 5.344 14.914 -2.055 1 89.94 81 ASP B N 1
ATOM 1585 C CA . ASP B 1 81 ? 6.121 16.109 -1.727 1 89.94 81 ASP B CA 1
ATOM 1586 C C . ASP B 1 81 ? 5.203 17.281 -1.385 1 89.94 81 ASP B C 1
ATOM 1588 O O . ASP B 1 81 ? 5.422 17.969 -0.392 1 89.94 81 ASP B O 1
ATOM 1592 N N . HIS B 1 82 ? 4.273 17.531 -2.193 1 93.12 82 HIS B N 1
ATOM 1593 C CA . HIS B 1 82 ? 3.311 18.594 -1.917 1 93.12 82 HIS B CA 1
ATOM 1594 C C . HIS B 1 82 ? 2.598 18.359 -0.59 1 93.12 82 HIS B C 1
ATOM 1596 O O . HIS B 1 82 ? 2.566 19.25 0.268 1 93.12 82 HIS B O 1
ATOM 1602 N N . PHE B 1 83 ? 2.104 17.172 -0.358 1 93 83 PHE B N 1
ATOM 1603 C CA . PHE B 1 83 ? 1.274 16.828 0.791 1 93 83 PHE B CA 1
ATOM 1604 C C . PHE B 1 83 ? 2.066 16.969 2.086 1 93 83 PHE B C 1
ATOM 1606 O O . PHE B 1 83 ? 1.529 17.406 3.105 1 93 83 PHE B O 1
ATOM 1613 N N . VAL B 1 84 ? 3.285 16.656 2.08 1 90.75 84 VAL B N 1
ATOM 1614 C CA . VAL B 1 84 ? 4.082 16.609 3.301 1 90.75 84 VAL B CA 1
ATOM 1615 C C . VAL B 1 84 ? 4.746 17.953 3.547 1 90.75 84 VAL B C 1
ATOM 1617 O O . VAL B 1 84 ? 4.805 18.422 4.684 1 90.75 84 VAL B O 1
ATOM 1620 N N . LYS B 1 85 ? 5.133 18.625 2.529 1 92.88 85 LYS B N 1
ATOM 1621 C CA . LYS B 1 85 ? 6.031 19.766 2.709 1 92.88 85 LYS B CA 1
ATOM 1622 C C . LYS B 1 85 ? 5.32 21.078 2.412 1 92.88 85 LYS B C 1
ATOM 1624 O O . LYS B 1 85 ? 5.715 22.125 2.92 1 92.88 85 LYS B O 1
ATOM 1629 N N . ASN B 1 86 ? 4.316 21.031 1.61 1 95.25 86 ASN B N 1
ATOM 1630 C CA . ASN B 1 86 ? 3.898 22.312 1.036 1 95.25 86 ASN B CA 1
ATOM 1631 C C . ASN B 1 86 ? 2.404 22.547 1.224 1 95.25 86 ASN B C 1
ATOM 1633 O O . ASN B 1 86 ? 1.916 23.656 1.015 1 95.25 86 ASN B O 1
ATOM 1637 N N . CYS B 1 87 ? 1.676 21.609 1.561 1 96.44 87 CYS B N 1
ATOM 1638 C CA . CYS B 1 87 ? 0.225 21.75 1.628 1 96.44 87 CYS B CA 1
ATOM 1639 C C . CYS B 1 87 ? -0.183 22.641 2.795 1 96.44 87 CYS B C 1
ATOM 1641 O O . CYS B 1 87 ? 0.201 22.391 3.939 1 96.44 87 CYS B O 1
ATOM 1643 N N . SER B 1 88 ? -0.986 23.578 2.584 1 96.38 88 SER B N 1
ATOM 1644 C CA . SER B 1 88 ? -1.42 24.547 3.596 1 96.38 88 SER B CA 1
ATOM 1645 C C . SER B 1 88 ? -2.684 24.062 4.305 1 96.38 88 SER B C 1
ATOM 1647 O O . SER B 1 88 ? -3.258 24.797 5.117 1 96.38 88 SER B O 1
ATOM 1649 N N . PHE B 1 89 ? -3.096 22.859 3.998 1 96.56 89 PHE B N 1
ATOM 1650 C CA . PHE B 1 89 ? -4.336 22.359 4.582 1 96.56 89 PHE B CA 1
ATOM 1651 C C . PHE B 1 89 ? -4.094 21.062 5.355 1 96.56 89 PHE B C 1
ATOM 1653 O O . PHE B 1 89 ? -4.988 20.578 6.043 1 96.56 89 PHE B O 1
ATOM 1660 N N . HIS B 1 90 ? -2.928 20.5 5.191 1 95.5 90 HIS B N 1
ATOM 1661 C CA . HIS B 1 90 ? -2.6 19.266 5.902 1 95.5 90 HIS B CA 1
ATOM 1662 C C . HIS B 1 90 ? -2.225 19.547 7.352 1 95.5 90 HIS B C 1
ATOM 1664 O O . HIS B 1 90 ? -1.112 20 7.633 1 95.5 90 HIS B O 1
ATOM 1670 N N . LYS B 1 91 ? -3.145 19.156 8.273 1 94.19 91 LYS B N 1
ATOM 1671 C CA . LYS B 1 91 ? -2.926 19.375 9.695 1 94.19 91 LYS B CA 1
ATOM 1672 C C . LYS B 1 91 ? -2.68 18.062 10.422 1 94.19 91 LYS B C 1
ATOM 1674 O O . LYS B 1 91 ? -3.236 17.031 10.055 1 94.19 91 LYS B O 1
ATOM 1679 N N . VAL B 1 92 ? -1.839 18.156 11.43 1 91.56 92 VAL B N 1
ATOM 1680 C CA . VAL B 1 92 ? -1.562 17.031 12.32 1 91.56 92 VAL B CA 1
ATOM 1681 C C . VAL B 1 92 ? -1.613 17.5 13.773 1 91.56 92 VAL B C 1
ATOM 1683 O O . VAL B 1 92 ? -1.502 18.703 14.047 1 91.56 92 VAL B O 1
ATOM 1686 N N . SER B 1 93 ? -1.805 16.562 14.609 1 88.56 93 SER B N 1
ATOM 1687 C CA . SER B 1 93 ? -1.848 16.906 16.031 1 88.56 93 SER B CA 1
ATOM 1688 C C . SER B 1 93 ? -0.448 16.953 16.625 1 88.56 93 SER B C 1
ATOM 1690 O O . SER B 1 93 ? 0.348 16.031 16.422 1 88.56 93 SER B O 1
ATOM 1692 N N . CYS B 1 94 ? -0.178 18.078 17.328 1 89.62 94 CYS B N 1
ATOM 1693 C CA . CYS B 1 94 ? 1.066 18.125 18.094 1 89.62 94 CYS B CA 1
ATOM 1694 C C . CYS B 1 94 ? 1.07 17.062 19.203 1 89.62 94 CYS B C 1
ATOM 1696 O O . CYS B 1 94 ? 0.091 16.922 19.938 1 89.62 94 CYS B O 1
ATOM 1698 N N . LYS B 1 95 ? 2.086 16.422 19.344 1 83.38 95 LYS B N 1
ATOM 1699 C CA . LYS B 1 95 ? 2.164 15.352 20.328 1 83.38 95 LYS B CA 1
ATOM 1700 C C . LYS B 1 95 ? 2.303 15.93 21.734 1 83.38 95 LYS B C 1
ATOM 1702 O O . LYS B 1 95 ? 2.086 15.219 22.734 1 83.38 95 LYS B O 1
ATOM 1707 N N . GLY B 1 96 ? 2.652 17.062 21.844 1 86.69 96 GLY B N 1
ATOM 1708 C CA . GLY B 1 96 ? 2.758 17.75 23.125 1 86.69 96 GLY B CA 1
ATOM 1709 C C . GLY B 1 96 ? 1.446 18.359 23.578 1 86.69 96 GLY B C 1
ATOM 1710 O O . GLY B 1 96 ? 0.772 17.797 24.453 1 86.69 96 GLY B O 1
ATOM 1711 N N . CYS B 1 97 ? 0.961 19.344 23.031 1 89 97 CYS B N 1
ATOM 1712 C CA . CYS B 1 97 ? -0.193 20.125 23.469 1 89 97 CYS B CA 1
ATOM 1713 C C . CYS B 1 97 ? -1.472 19.625 22.812 1 89 97 CYS B C 1
ATOM 1715 O O . CYS B 1 97 ? -2.568 20.062 23.141 1 89 97 CYS B O 1
ATOM 1717 N N . CYS B 1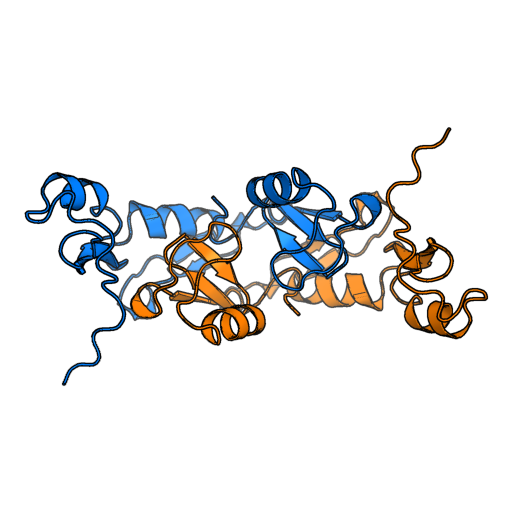 98 ? -1.418 18.797 21.75 1 86 98 CYS B N 1
ATOM 1718 C CA . CYS B 1 98 ? -2.52 18.125 21.062 1 86 98 CYS B CA 1
ATOM 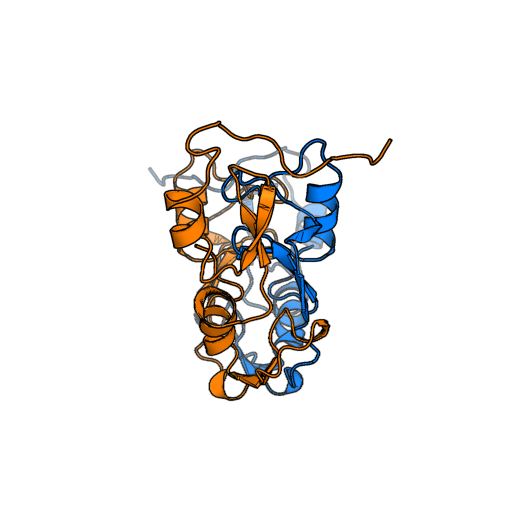1719 C C . CYS B 1 98 ? -3.281 19.109 20.172 1 86 98 CYS B C 1
ATOM 1721 O O . CYS B 1 98 ? -4.328 18.766 19.625 1 86 98 CYS B O 1
ATOM 1723 N N . SER B 1 99 ? -2.803 20.281 20.031 1 89.12 99 SER B N 1
ATOM 1724 C CA . SER B 1 99 ? -3.461 21.219 19.125 1 89.12 99 SER B CA 1
ATOM 1725 C C . SER B 1 99 ? -3.15 20.906 17.672 1 89.12 99 SER B C 1
ATOM 1727 O O . SER B 1 99 ? -2.084 20.375 17.359 1 89.12 99 SER B O 1
ATOM 1729 N N . PRO B 1 100 ? -4.109 21.188 16.797 1 92 100 PRO B N 1
ATOM 1730 C CA . PRO B 1 100 ? -3.814 21.016 15.383 1 92 100 PRO B CA 1
ATOM 1731 C C . PRO B 1 100 ? -2.77 22 14.867 1 92 100 PRO B C 1
ATOM 1733 O O . PRO B 1 100 ? -2.852 23.203 15.156 1 92 100 PRO B O 1
ATOM 1736 N N . VAL B 1 101 ? -1.83 21.438 14.172 1 94.12 101 VAL B N 1
ATOM 1737 C CA . VAL B 1 101 ? -0.762 22.219 13.57 1 94.12 101 VAL B CA 1
ATOM 1738 C C . VAL B 1 101 ? -0.552 21.797 12.125 1 94.12 101 VAL B C 1
ATOM 1740 O O . VAL B 1 101 ? -0.776 20.625 11.773 1 94.12 101 VAL B O 1
ATOM 1743 N N . LEU B 1 102 ? -0.215 22.781 11.234 1 95.25 102 LEU B N 1
ATOM 1744 C CA . LEU B 1 102 ? 0.149 22.406 9.875 1 95.25 102 LEU B CA 1
ATOM 1745 C C . LEU B 1 102 ? 1.337 21.438 9.883 1 95.25 102 LEU B C 1
ATOM 1747 O O . LEU B 1 102 ? 2.305 21.656 10.617 1 95.25 102 LEU B O 1
ATOM 1751 N N . ARG B 1 103 ? 1.167 20.438 8.977 1 93 103 ARG B N 1
ATOM 1752 C CA . ARG B 1 103 ? 2.205 19.406 8.938 1 93 103 ARG B CA 1
ATOM 1753 C C . ARG B 1 103 ? 3.57 20.031 8.648 1 93 103 ARG B C 1
ATOM 1755 O O . ARG B 1 103 ? 4.57 19.656 9.273 1 93 103 ARG B O 1
ATOM 1762 N N . ASN B 1 104 ? 3.602 20.938 7.723 1 92.56 104 ASN B N 1
ATOM 1763 C CA . ASN B 1 104 ? 4.879 21.516 7.316 1 92.56 104 ASN B CA 1
ATOM 1764 C C . ASN B 1 104 ? 5.43 22.453 8.383 1 92.56 104 ASN B C 1
ATOM 1766 O O . ASN B 1 104 ? 6.551 22.953 8.25 1 92.56 104 ASN B O 1
ATOM 1770 N N . ARG B 1 105 ? 4.781 22.672 9.5 1 94.19 105 ARG B N 1
ATOM 1771 C CA . ARG B 1 105 ? 5.223 23.516 10.609 1 94.19 105 ARG B CA 1
ATOM 1772 C C . ARG B 1 105 ? 5.277 22.719 11.914 1 94.19 105 ARG B C 1
ATOM 1774 O O . ARG B 1 105 ? 5.465 23.297 12.984 1 94.19 105 ARG B O 1
ATOM 1781 N N . ALA B 1 106 ? 5.02 21.484 11.82 1 92.06 106 ALA B N 1
ATOM 1782 C CA . ALA B 1 106 ? 4.887 20.641 13.008 1 92.06 106 ALA B CA 1
ATOM 1783 C C . ALA B 1 106 ? 6.199 20.578 13.781 1 92.06 106 ALA B C 1
ATOM 1785 O O . ALA B 1 106 ? 6.203 20.641 15.016 1 92.06 106 ALA B O 1
ATOM 1786 N N . LEU B 1 107 ? 7.27 20.406 13.078 1 90.69 107 LEU B N 1
ATOM 1787 C CA . LEU B 1 107 ? 8.562 20.312 13.742 1 90.69 107 LEU B CA 1
ATOM 1788 C C . LEU B 1 107 ? 8.883 21.609 14.484 1 90.69 107 LEU B C 1
ATOM 1790 O O . LEU B 1 107 ? 9.305 21.594 15.641 1 90.69 107 LEU B O 1
ATOM 1794 N N . GLU B 1 108 ? 8.727 22.688 13.82 1 93.69 108 GLU B N 1
ATOM 1795 C CA . GLU B 1 108 ? 8.945 23.984 14.438 1 93.69 108 GLU B CA 1
ATOM 1796 C C . GLU B 1 108 ? 8.047 24.188 15.664 1 93.69 108 GLU B C 1
ATOM 1798 O O . GLU B 1 108 ? 8.508 24.641 16.703 1 93.69 108 GLU B O 1
ATOM 1803 N N . HIS B 1 109 ? 6.805 23.828 15.539 1 94.06 109 HIS B N 1
ATOM 1804 C CA . HIS B 1 109 ? 5.875 23.938 16.656 1 94.06 109 HIS B CA 1
ATOM 1805 C C . HIS B 1 109 ? 6.32 23.078 17.844 1 94.06 109 HIS B C 1
ATOM 1807 O O . HIS B 1 109 ? 6.262 23.531 18.984 1 94.06 109 HIS B O 1
ATOM 1813 N N . SER B 1 110 ? 6.699 21.844 17.547 1 89.75 110 SER B N 1
ATOM 1814 C CA . SER B 1 110 ? 7.094 20.922 18.609 1 89.75 110 SER B CA 1
ATOM 1815 C C . SER B 1 110 ? 8.234 21.5 19.453 1 89.75 110 SER B C 1
ATOM 1817 O O . SER B 1 110 ? 8.281 21.312 20.672 1 89.75 110 SER B O 1
ATOM 1819 N N . LYS B 1 111 ? 9.195 22.188 18.828 1 90.81 111 LYS B N 1
ATOM 1820 C CA . LYS B 1 111 ? 10.336 22.781 19.5 1 90.81 111 LYS B CA 1
ATOM 1821 C C . LYS B 1 111 ? 9.898 23.922 20.406 1 90.81 111 LYS B C 1
ATOM 1823 O O . LYS B 1 111 ? 10.531 24.203 21.438 1 90.81 111 LYS B O 1
ATOM 1828 N N . ALA B 1 112 ? 8.859 24.547 20.094 1 92.19 112 ALA B N 1
ATOM 1829 C CA . ALA B 1 112 ? 8.375 25.719 20.812 1 92.19 112 ALA B CA 1
ATOM 1830 C C . ALA B 1 112 ? 7.172 25.375 21.688 1 92.19 112 ALA B C 1
ATOM 1832 O O . ALA B 1 112 ? 6.609 26.25 22.344 1 92.19 112 ALA B O 1
ATOM 1833 N N . CYS B 1 113 ? 6.715 24.156 21.547 1 91.38 113 CYS B N 1
ATOM 1834 C CA . CYS B 1 113 ? 5.504 23.75 22.25 1 91.38 113 CYS B CA 1
ATOM 1835 C C . CYS B 1 113 ? 5.676 23.875 23.766 1 91.38 113 CYS B C 1
ATOM 1837 O O . CYS B 1 113 ? 6.672 23.422 24.312 1 91.38 113 CYS B O 1
ATOM 1839 N N . HIS B 1 114 ? 4.766 24.516 24.453 1 85.94 114 HIS B N 1
ATOM 1840 C CA . HIS B 1 114 ? 4.805 24.797 25.891 1 85.94 114 HIS B CA 1
ATOM 1841 C C . HIS B 1 114 ? 4.734 23.516 26.703 1 85.94 114 HIS B C 1
ATOM 1843 O O . HIS B 1 114 ? 5.078 23.5 27.891 1 85.94 114 HIS B O 1
ATOM 1849 N N . LEU B 1 115 ? 4.188 22.531 26.188 1 80.62 115 LEU B N 1
ATOM 1850 C CA . LEU B 1 115 ? 4.148 21.25 26.875 1 80.62 115 LEU B CA 1
ATOM 1851 C C . LEU B 1 115 ? 5.223 20.312 26.328 1 80.62 115 LEU B C 1
ATOM 1853 O O . LEU B 1 115 ? 5.113 19.094 26.453 1 80.62 115 LEU B O 1
ATOM 1857 N N . GLN B 1 116 ? 6.379 20.906 26.047 1 69.62 116 GLN B N 1
ATOM 1858 C CA . GLN B 1 116 ? 7.508 20.188 25.469 1 69.62 116 GLN B CA 1
ATOM 1859 C C . GLN B 1 116 ? 7.766 18.891 26.219 1 69.62 116 GLN B C 1
ATOM 1861 O O . GLN B 1 116 ? 7.621 18.828 27.453 1 69.62 116 GLN B O 1
ATOM 1866 N N . GLY B 1 117 ? 8.141 17.844 25.734 1 58.81 117 GLY B N 1
ATOM 1867 C CA . GLY B 1 117 ? 8.602 16.672 26.469 1 58.81 117 GLY B CA 1
ATOM 1868 C C . GLY B 1 117 ? 7.469 15.852 27.047 1 58.81 117 GLY B C 1
ATOM 1869 O O . GLY B 1 117 ? 7.707 14.812 27.672 1 58.81 117 GLY B O 1
ATOM 1870 N N . ARG B 1 118 ? 6.332 16.516 27.469 1 55.12 118 ARG B N 1
ATOM 1871 C CA . ARG B 1 118 ? 5.375 15.633 28.125 1 55.12 118 ARG B CA 1
ATOM 1872 C C . ARG B 1 118 ? 4.898 14.547 27.172 1 55.12 118 ARG B C 1
ATOM 1874 O O . ARG B 1 118 ? 4.738 14.789 25.969 1 55.12 118 ARG B O 1
ATOM 1881 N N . SER B 1 119 ? 5.504 13.469 27.469 1 51.41 119 SER B N 1
ATOM 1882 C CA . SER B 1 119 ? 5.254 12.227 26.734 1 51.41 119 SER B CA 1
ATOM 1883 C C . SER B 1 119 ? 3.873 12.227 26.094 1 51.41 119 SER B C 1
ATOM 1885 O O . SER B 1 119 ? 3.033 13.07 26.422 1 51.41 119 SER B O 1
ATOM 1887 N N . GLU B 1 120 ? 3.434 11.008 25.422 1 51.84 120 GLU B N 1
ATOM 1888 C CA . GLU B 1 120 ? 2.412 10.625 24.453 1 51.84 120 GLU B CA 1
ATOM 1889 C C . GLU B 1 120 ? 1.017 11 24.938 1 51.84 120 GLU B C 1
ATOM 1891 O O . GLU B 1 120 ? 0.341 10.195 25.578 1 51.84 120 GLU B O 1
ATOM 1896 N N . ALA B 1 121 ? 0.783 12.125 25.516 1 47.5 121 ALA B N 1
ATOM 1897 C CA . ALA B 1 121 ? -0.662 12.258 25.688 1 47.5 121 ALA B CA 1
ATOM 1898 C C . ALA B 1 121 ? -1.404 11.859 24.422 1 47.5 121 ALA B C 1
ATOM 1900 O O . ALA B 1 121 ? -0.982 12.211 23.312 1 47.5 121 ALA B O 1
ATOM 1901 N N . LYS B 1 122 ? -1.994 10.75 24.422 1 57 122 LYS B N 1
ATOM 1902 C CA . LYS B 1 122 ? -2.93 10.289 23.391 1 57 122 LYS B CA 1
ATOM 1903 C C . LYS B 1 122 ? -3.885 11.406 22.984 1 57 122 LYS B C 1
ATOM 1905 O O . LYS B 1 122 ? -4.762 11.797 23.75 1 57 122 LYS B O 1
ATOM 1910 N N . CYS B 1 123 ? -3.521 12.445 22.266 1 60.69 123 CYS B N 1
ATOM 1911 C CA . CYS B 1 123 ? -4.422 13.484 21.797 1 60.69 123 CYS B CA 1
ATOM 1912 C C . CYS B 1 123 ? -5.773 12.906 21.391 1 60.69 123 CYS B C 1
ATOM 1914 O O . CYS B 1 123 ? -6.699 13.641 21.062 1 60.69 123 CYS B O 1
ATOM 1916 N N . GLY B 1 124 ? -5.906 11.773 20.922 1 51.78 124 GLY B N 1
ATOM 1917 C CA . GLY B 1 124 ? -7.012 11.211 20.172 1 51.78 124 GLY B CA 1
ATOM 1918 C C . GLY B 1 124 ? -8.352 11.344 20.875 1 51.78 124 GLY B C 1
ATOM 1919 O O . GLY B 1 124 ? -9.344 11.734 20.266 1 51.78 124 GLY B O 1
ATOM 1920 N N . THR B 1 125 ? -8.586 10.492 21.906 1 46.94 125 THR B N 1
ATOM 1921 C CA . THR B 1 125 ? -9.945 10.094 22.25 1 46.94 125 THR B CA 1
ATOM 1922 C C . THR B 1 125 ? -10.648 11.195 23.031 1 46.94 125 THR B C 1
ATOM 1924 O O . THR B 1 125 ? -11.148 10.961 24.141 1 46.94 125 THR B O 1
ATOM 1927 N N . GLN B 1 126 ? -10.383 12.398 22.984 1 35.94 126 GLN B N 1
ATOM 1928 C CA . GLN B 1 126 ? -11.211 13.141 23.922 1 35.94 126 GLN B CA 1
ATOM 1929 C C . GLN B 1 126 ? -12.688 13.047 23.547 1 35.94 126 GLN B C 1
ATOM 1931 O O . GLN B 1 126 ? -13.07 13.406 22.438 1 35.94 126 GLN B O 1
ATOM 1936 N N . ASN B 1 127 ? -13.445 11.914 23.953 1 35.75 127 ASN B N 1
ATOM 1937 C CA . ASN B 1 127 ? -14.883 11.961 24.203 1 35.75 127 ASN B CA 1
ATOM 1938 C C . ASN B 1 127 ? -15.305 13.297 24.812 1 35.75 127 ASN B C 1
ATOM 1940 O O . ASN B 1 127 ? -14.711 13.742 25.797 1 35.75 127 ASN B O 1
ATOM 1944 N N . GLY B 1 128 ? -15.633 14.383 24.125 1 30.08 128 GLY B N 1
ATOM 1945 C CA . GLY B 1 128 ? -16.438 15.398 24.766 1 30.08 128 GLY B CA 1
ATOM 1946 C C . GLY B 1 128 ? -17.375 14.836 25.828 1 30.08 128 GLY B C 1
ATOM 1947 O O . GLY B 1 128 ? -18.141 13.906 25.562 1 30.08 128 GLY B O 1
ATOM 1948 N N . ALA B 1 129 ? -17.172 15.078 27.156 1 26.39 129 ALA B N 1
ATOM 1949 C CA . ALA B 1 129 ? -18.234 15.062 28.156 1 26.39 129 ALA B CA 1
ATOM 1950 C C . ALA B 1 129 ? -19.297 16.125 27.828 1 26.39 129 ALA B C 1
ATOM 1952 O O . ALA B 1 129 ? -18.969 17.203 27.344 1 26.39 129 ALA B O 1
#

Sequence (258 aa):
LCGIVSQRSMVTGCLHAFCLYCYGHIQAEAGPKCPLDDAVIDPVETKQFVLGDVQTEDLTVRCLTAQHGCDFQGPLFDLEDHFVKNCSFHKVSCKGCCSPVLRNRALEHSKACHLQGRSEAKCGTQNGALCGIVSQRSMVTGCLHAFCLYCYGHIQAEAGPKCPLDDAVIDPVETKQFVLGDVQTEDLTVRCLTAQHGCDFQGPLFDLEDHFVKNCSFHKVSCKGCCSPVLRNRALEHSKACHLQGRSEAKCGTQNGA

Organism: Ixodes scapularis (NCBI:txid6945)

Nearest PDB structures (foldseek):
  5vo0-assembly1_D  TM=4.621E-01  e=6.038E-06  Danio rerio
  7l3l-assembly1_A  TM=4.577E-01  e=7.772E-06  Homo sapiens
  5vo0-assembly1_A  TM=6.036E-01  e=1.463E-03  Danio rerio
  6fga-assembly1_E  TM=8.401E-01  e=8.847E-02  Homo sapiens
  2c2v-assembly2_U  TM=7.417E-01  e=1.037E+00  Mus musculus

Solvent-accessible surface area (backbone atoms only — not comparable to full-atom values): 14839 Å² total; per-residue (Å²): 126,51,46,75,70,56,51,47,27,39,30,36,66,82,33,44,59,32,31,62,68,60,42,51,57,40,61,71,40,84,80,28,44,39,76,87,78,62,45,71,56,43,75,84,43,39,34,63,41,63,50,63,84,19,69,42,77,69,33,49,36,67,46,67,39,33,92,78,68,46,79,57,68,40,36,52,86,49,42,53,57,39,56,53,63,62,39,92,66,38,52,35,66,39,58,48,77,42,47,80,33,47,48,62,46,37,69,65,44,55,76,66,37,90,40,52,82,50,64,80,54,75,60,71,72,74,72,80,127,126,52,46,74,72,57,51,47,26,38,31,36,65,84,34,44,58,32,30,62,69,61,44,51,57,40,63,71,41,84,82,28,45,38,77,86,77,61,45,72,56,42,75,85,42,38,36,63,42,63,50,63,85,19,71,42,80,68,34,48,37,67,44,67,38,35,92,77,67,45,79,56,68,40,38,52,87,50,42,54,57,39,56,53,61,62,38,93,66,38,53,36,66,39,56,48,77,42,47,80,33,47,46,62,46,37,68,64,45,55,76,65,36,89,43,51,83,50,64,80,53,75,62,69,75,73,72,81,128

InterPro domains:
  IPR013083 Zinc finger, RING/FYVE/PHD-type [G3DSA:3.30.40.10] (1-99)
  IPR017907 Zinc finger, RING-type, conserved site [PS00518] (14-23)

Radius of gyration: 20.9 Å; Cα contacts (8 Å, |Δi|>4): 444; chains: 2; bounding box: 40×62×50 Å